Protein AF-A0A938MWV1-F1 (afdb_monomer_lite)

Radius of gyration: 40.92 Å; chains: 1; bounding box: 122×65×122 Å

Structure (mmCIF, N/CA/C/O backbone):
data_AF-A0A938MWV1-F1
#
_entry.id   AF-A0A938MWV1-F1
#
loop_
_atom_site.group_PDB
_atom_site.id
_atom_site.type_symbol
_atom_site.label_atom_id
_atom_site.label_alt_id
_atom_site.label_comp_id
_atom_site.label_asym_id
_atom_site.label_entity_id
_atom_site.label_seq_id
_atom_site.pdbx_PDB_ins_code
_atom_site.Cartn_x
_atom_site.Cartn_y
_atom_site.Cartn_z
_atom_site.occupancy
_atom_site.B_iso_or_equiv
_atom_site.auth_seq_id
_atom_site.auth_comp_id
_atom_site.auth_asym_id
_atom_site.auth_atom_id
_atom_site.pdbx_PDB_model_num
ATOM 1 N N . MET A 1 1 ? -72.549 -33.631 74.952 1.00 43.97 1 MET A N 1
ATOM 2 C CA . MET A 1 1 ? -71.251 -34.330 74.875 1.00 43.97 1 MET A CA 1
ATOM 3 C C . MET A 1 1 ? -70.153 -33.296 75.000 1.00 43.97 1 MET A C 1
ATOM 5 O O . MET A 1 1 ? -70.167 -32.293 74.304 1.00 43.97 1 MET A O 1
ATOM 9 N N . THR A 1 2 ? -69.331 -33.512 76.015 1.00 30.91 2 THR A N 1
ATOM 10 C CA . THR A 1 2 ? -68.197 -32.736 76.522 1.00 30.91 2 THR A CA 1
ATOM 11 C C . THR A 1 2 ? -67.044 -32.617 75.502 1.00 30.91 2 THR A C 1
ATOM 13 O O . THR A 1 2 ? -67.081 -33.281 74.471 1.00 30.91 2 THR A O 1
ATOM 16 N N . PRO A 1 3 ? -66.055 -31.737 75.759 1.00 58.66 3 PRO A N 1
ATOM 17 C CA . PRO A 1 3 ? -65.473 -30.798 74.799 1.00 58.66 3 PRO A CA 1
ATOM 18 C C . PRO A 1 3 ? -63.986 -31.122 74.536 1.00 58.66 3 PRO A C 1
ATOM 20 O O . PRO A 1 3 ? -63.576 -32.256 74.772 1.00 58.66 3 PRO A O 1
ATOM 23 N N . ARG A 1 4 ? -63.187 -30.091 74.189 1.00 41.88 4 ARG A N 1
ATOM 24 C CA . ARG A 1 4 ? -61.699 -29.975 74.181 1.00 41.88 4 ARG A CA 1
ATOM 25 C C . ARG A 1 4 ? -61.155 -29.828 72.755 1.00 41.88 4 ARG A C 1
ATOM 27 O O . ARG A 1 4 ? -61.700 -30.412 71.837 1.00 41.88 4 ARG A O 1
ATOM 34 N N . CYS A 1 5 ? -60.110 -29.059 72.471 1.00 36.78 5 CYS A N 1
ATOM 35 C CA . CYS A 1 5 ? -59.003 -28.522 73.272 1.00 36.78 5 CYS A CA 1
ATOM 36 C C . CYS A 1 5 ? -58.447 -27.317 72.460 1.00 36.78 5 CYS A C 1
ATOM 38 O O . CYS A 1 5 ? -58.374 -27.436 71.243 1.00 36.78 5 CYS A O 1
ATOM 40 N N . THR A 1 6 ? -58.231 -26.109 73.008 1.00 39.59 6 THR A N 1
ATOM 41 C CA . THR A 1 6 ? -56.920 -25.586 73.501 1.00 39.59 6 THR A CA 1
ATOM 42 C C . THR A 1 6 ? -55.760 -25.817 72.502 1.00 39.59 6 THR A C 1
ATOM 44 O O . THR A 1 6 ? -55.580 -26.938 72.057 1.00 39.59 6 THR A O 1
ATOM 47 N N . THR A 1 7 ? -54.899 -24.879 72.083 1.00 44.31 7 THR A N 1
ATOM 48 C CA . THR A 1 7 ? -54.352 -23.653 72.693 1.00 44.31 7 THR A CA 1
ATOM 49 C C . THR A 1 7 ? -53.585 -22.871 71.610 1.00 44.31 7 THR A C 1
ATOM 51 O O . THR A 1 7 ? -53.019 -23.464 70.695 1.00 44.31 7 THR A O 1
ATOM 54 N N . VAL A 1 8 ? -53.501 -21.550 71.760 1.00 44.88 8 VAL A N 1
ATOM 55 C CA . VAL A 1 8 ? -52.579 -20.645 71.050 1.00 44.88 8 VAL A CA 1
ATOM 56 C C . VAL A 1 8 ? -51.124 -20.934 71.439 1.00 44.88 8 VAL A C 1
ATOM 58 O O . VAL A 1 8 ? -50.830 -21.056 72.626 1.00 44.88 8 VAL A O 1
ATOM 61 N N . ARG A 1 9 ? -50.181 -20.921 70.489 1.00 45.00 9 ARG A N 1
ATOM 62 C CA . ARG A 1 9 ? -48.779 -20.584 70.791 1.00 45.00 9 ARG A CA 1
ATOM 63 C C . ARG A 1 9 ? -48.077 -19.964 69.585 1.00 45.00 9 ARG A C 1
ATOM 65 O O . ARG A 1 9 ? -47.909 -20.594 68.549 1.00 45.00 9 ARG A O 1
ATOM 72 N N . TRP A 1 10 ? -47.676 -18.712 69.773 1.00 39.94 10 TRP A N 1
ATOM 73 C CA . TRP A 1 10 ? -46.751 -17.972 68.931 1.00 39.94 10 TRP A CA 1
ATOM 74 C C . TRP A 1 10 ? -45.365 -18.618 68.997 1.00 39.94 10 TRP A C 1
ATOM 76 O O . TRP A 1 10 ? -44.846 -18.843 70.089 1.00 39.94 10 TRP A O 1
ATOM 86 N N . ALA A 1 11 ? -44.754 -18.864 67.843 1.00 45.00 11 ALA A N 1
ATOM 87 C CA . ALA A 1 11 ? -43.318 -19.068 67.732 1.00 45.00 11 ALA A CA 1
ATOM 88 C C . ALA A 1 11 ? -42.828 -18.309 66.498 1.00 45.00 11 ALA A C 1
ATOM 90 O O . ALA A 1 11 ? -42.915 -18.777 65.368 1.00 45.00 11 ALA A O 1
ATOM 91 N N . VAL A 1 12 ? -42.337 -17.098 66.752 1.00 48.72 12 VAL A N 1
ATOM 92 C CA . VAL A 1 12 ? -41.442 -16.376 65.853 1.00 48.72 12 VAL A CA 1
ATOM 93 C C . VAL A 1 12 ? -40.188 -17.235 65.708 1.00 48.72 12 VAL A C 1
ATOM 95 O O . VAL A 1 12 ? -39.485 -17.455 66.689 1.00 48.72 12 VAL A O 1
ATOM 98 N N . HIS A 1 13 ? -39.926 -17.749 64.511 1.00 45.75 13 HIS A N 1
ATOM 99 C CA . HIS A 1 13 ? -38.590 -18.171 64.102 1.00 45.75 13 HIS A CA 1
ATOM 100 C C . HIS A 1 13 ? -38.279 -17.464 62.791 1.00 45.75 13 HIS A C 1
ATOM 102 O O . HIS A 1 13 ? -38.736 -17.844 61.716 1.00 45.75 13 HIS A O 1
ATOM 108 N N . ALA A 1 14 ? -37.522 -16.382 62.928 1.00 48.41 14 ALA A N 1
ATOM 109 C CA . ALA A 1 14 ? -36.762 -15.806 61.844 1.00 48.41 14 ALA A CA 1
ATOM 110 C C . ALA A 1 14 ? -35.723 -16.835 61.388 1.00 48.41 14 ALA A C 1
ATOM 112 O O . ALA A 1 14 ? -34.928 -17.304 62.199 1.00 48.41 14 ALA A O 1
ATOM 113 N N . MET A 1 15 ? -35.694 -17.154 60.098 1.00 45.91 15 MET A N 1
ATOM 114 C CA . MET A 1 15 ? -34.478 -17.664 59.481 1.00 45.91 15 MET A CA 1
ATOM 115 C C . MET A 1 15 ? -34.434 -17.204 58.027 1.00 45.91 15 MET A C 1
ATOM 117 O O . MET A 1 15 ? -35.184 -17.668 57.175 1.00 45.91 15 MET A O 1
ATOM 121 N N . MET A 1 16 ? -33.584 -16.198 57.828 1.00 43.91 16 MET A N 1
ATOM 122 C CA . MET A 1 16 ? -33.092 -15.639 56.574 1.00 43.91 16 MET A CA 1
ATOM 123 C C . MET A 1 16 ? -33.010 -16.682 55.450 1.00 43.91 16 MET A C 1
ATOM 125 O O . MET A 1 16 ? -32.156 -17.567 55.493 1.00 43.91 16 MET A O 1
ATOM 129 N N . LEU A 1 17 ? -33.838 -16.537 54.414 1.00 44.59 17 LEU A N 1
ATOM 130 C CA . LEU A 1 17 ? -33.531 -17.114 53.109 1.00 44.59 17 LEU A CA 1
ATOM 131 C C . LEU A 1 17 ? -32.594 -16.121 52.414 1.00 44.59 17 LEU A C 1
ATOM 133 O O . LEU A 1 17 ? -33.024 -15.075 51.937 1.00 44.59 17 LEU A O 1
ATOM 137 N N . ALA A 1 18 ? -31.295 -16.407 52.449 1.00 49.34 18 ALA A N 1
ATOM 138 C CA . ALA A 1 18 ? -30.309 -15.647 51.701 1.00 49.34 18 ALA A CA 1
ATOM 139 C C . ALA A 1 18 ? -30.518 -15.906 50.202 1.00 49.34 18 ALA A C 1
ATOM 141 O O . ALA A 1 18 ? -30.232 -16.995 49.703 1.00 49.34 18 ALA A O 1
ATOM 142 N N . GLU A 1 19 ? -31.012 -14.898 49.488 1.00 50.28 19 GLU A N 1
ATOM 143 C CA . GLU A 1 19 ? -30.874 -14.807 48.040 1.00 50.28 19 GLU A CA 1
ATOM 144 C C . GLU A 1 19 ? -29.380 -14.681 47.723 1.00 50.28 19 GLU A C 1
ATOM 146 O O . GLU A 1 19 ? -28.775 -13.617 47.848 1.00 50.28 19 GLU A O 1
ATOM 151 N N . VAL A 1 20 ? -28.751 -15.792 47.337 1.00 50.31 20 VAL A N 1
ATOM 152 C CA . VAL A 1 20 ? -27.438 -15.756 46.691 1.00 50.31 20 VAL A CA 1
ATOM 153 C C . VAL A 1 20 ? -27.667 -15.247 45.271 1.00 50.31 20 VAL A C 1
ATOM 155 O O . VAL A 1 20 ? -27.811 -16.018 44.323 1.00 50.31 20 VAL A O 1
ATOM 158 N N . LEU A 1 21 ? -27.740 -13.923 45.132 1.00 52.66 21 LEU A N 1
ATOM 159 C CA . LEU A 1 21 ? -27.598 -13.252 43.850 1.00 52.66 21 LEU A CA 1
ATOM 160 C C . LEU A 1 21 ? -26.132 -13.420 43.437 1.00 52.66 21 LEU A C 1
ATOM 162 O O . LEU A 1 21 ? -25.254 -12.663 43.850 1.00 52.66 21 LEU A O 1
ATOM 166 N N . GLY A 1 22 ? -25.851 -14.493 42.699 1.00 45.66 22 GLY A N 1
ATOM 167 C CA . GLY A 1 22 ? -24.535 -14.746 42.135 1.00 45.66 22 GLY A CA 1
ATOM 168 C C . GLY A 1 22 ? -24.147 -13.590 41.221 1.00 45.66 22 GLY A C 1
ATOM 169 O O . GLY A 1 22 ? -24.619 -13.505 40.090 1.00 45.66 22 GLY A O 1
ATOM 170 N N . LEU A 1 23 ? -23.279 -12.701 41.710 1.00 49.97 23 LEU A N 1
ATOM 171 C CA . LEU A 1 23 ? -22.517 -11.799 40.861 1.00 49.97 23 LEU A CA 1
ATOM 172 C C . LEU A 1 23 ? -21.619 -12.683 39.990 1.00 49.97 23 LEU A C 1
ATOM 174 O O . LEU A 1 23 ? -20.539 -13.100 40.403 1.00 49.97 23 LEU A O 1
ATOM 178 N N . ILE A 1 24 ? -22.080 -12.994 38.779 1.00 46.81 24 ILE A N 1
ATOM 179 C CA . ILE A 1 24 ? -21.196 -13.440 37.709 1.00 46.81 24 ILE A CA 1
ATOM 180 C C . ILE A 1 24 ? -20.392 -12.198 37.327 1.00 46.81 24 ILE A C 1
ATOM 182 O O . ILE A 1 24 ? -20.770 -11.434 36.441 1.00 46.81 24 ILE A O 1
ATOM 186 N N . THR A 1 25 ? -19.296 -11.951 38.040 1.00 41.84 25 THR A N 1
ATOM 187 C CA . THR A 1 25 ? -18.242 -11.056 37.576 1.00 41.84 25 THR A CA 1
ATOM 188 C C . THR A 1 25 ? -17.567 -11.745 36.398 1.00 41.84 25 THR A C 1
ATOM 190 O O . THR A 1 25 ? -16.535 -12.399 36.525 1.00 41.84 25 THR A O 1
ATOM 193 N N . GLY A 1 26 ? -18.192 -11.644 35.223 1.00 41.44 26 GLY A N 1
ATOM 194 C CA . GLY A 1 26 ? -17.504 -11.922 33.976 1.00 41.44 26 GLY A CA 1
ATOM 195 C C . GLY A 1 26 ? -16.285 -11.014 33.937 1.00 41.44 26 GLY A C 1
ATOM 196 O O . GLY A 1 26 ? -16.430 -9.794 33.893 1.00 41.44 26 GLY A O 1
ATOM 197 N N . SER A 1 27 ? -15.089 -11.597 34.017 1.00 42.47 27 SER A N 1
ATOM 198 C CA . SER A 1 27 ? -13.865 -10.888 33.670 1.00 42.47 27 SER A CA 1
ATOM 199 C C . SER A 1 27 ? -14.028 -10.476 32.211 1.00 42.47 27 SER A C 1
ATOM 201 O O . SER A 1 27 ? -13.934 -11.309 31.310 1.00 42.47 27 SER A O 1
ATOM 203 N N . ALA A 1 28 ? -14.412 -9.220 31.987 1.00 52.25 28 ALA A N 1
ATOM 204 C CA . ALA A 1 28 ? -14.501 -8.661 30.656 1.00 52.25 28 ALA A CA 1
ATOM 205 C C . ALA A 1 28 ? -13.070 -8.605 30.131 1.00 52.25 28 ALA A C 1
ATOM 207 O O . ALA A 1 28 ? -12.280 -7.736 30.496 1.00 52.25 28 ALA A O 1
ATOM 208 N N . THR A 1 29 ? -12.700 -9.600 29.331 1.00 62.72 29 THR A N 1
ATOM 209 C CA . THR A 1 29 ? -11.458 -9.553 28.575 1.00 62.72 29 THR A CA 1
ATOM 210 C C . THR A 1 29 ? -11.486 -8.295 27.723 1.00 62.72 29 THR A C 1
ATOM 212 O O . THR A 1 29 ? -12.488 -8.026 27.047 1.00 62.72 29 THR A O 1
ATOM 215 N N . ALA A 1 30 ? -10.391 -7.537 27.785 1.00 68.12 30 ALA A N 1
ATOM 216 C CA . ALA A 1 30 ? -10.194 -6.326 27.005 1.00 68.12 30 ALA A CA 1
ATOM 217 C C . ALA A 1 30 ? -10.648 -6.552 25.548 1.00 68.12 30 ALA A C 1
ATOM 219 O O . ALA A 1 30 ? -10.303 -7.586 24.968 1.00 68.12 30 ALA A O 1
ATOM 220 N N . PRO A 1 31 ? -11.444 -5.643 24.957 1.00 78.44 31 PRO A N 1
ATOM 221 C CA . PRO A 1 31 ? -11.992 -5.835 23.621 1.00 78.44 31 PRO A CA 1
ATOM 222 C C . PRO A 1 31 ? -10.885 -6.077 22.587 1.00 78.44 31 PRO A C 1
ATOM 224 O O . PRO A 1 31 ? -9.998 -5.239 22.396 1.00 78.44 31 PRO A O 1
ATOM 227 N N . GLU A 1 32 ? -10.970 -7.223 21.909 1.00 93.75 32 GLU A N 1
ATOM 228 C CA . GLU A 1 32 ? -10.120 -7.576 20.774 1.00 93.75 32 GLU A CA 1
ATOM 229 C C . GLU A 1 32 ? -10.939 -7.498 19.479 1.00 93.75 32 GLU A C 1
ATOM 231 O O . GLU A 1 32 ? -11.956 -8.177 19.326 1.00 93.75 32 GLU A O 1
ATOM 236 N N . LEU A 1 33 ? -10.496 -6.637 18.567 1.00 98.12 33 LEU A N 1
ATOM 237 C CA . LEU A 1 33 ? -11.067 -6.423 17.245 1.00 98.12 33 LEU A CA 1
ATOM 238 C C . LEU A 1 33 ? -10.152 -7.051 16.197 1.00 98.12 33 LEU A C 1
ATOM 240 O O . LEU A 1 33 ? -8.931 -6.986 16.320 1.00 98.12 33 LEU A O 1
ATOM 244 N N . PHE A 1 34 ? -10.730 -7.619 15.147 1.00 98.38 34 PHE A N 1
ATOM 245 C CA . PHE A 1 34 ? -9.996 -8.283 14.079 1.00 98.38 34 PHE A CA 1
ATOM 246 C C . PHE A 1 34 ? -10.263 -7.622 12.732 1.00 98.38 34 PHE A C 1
ATOM 248 O O . PHE A 1 34 ? -11.398 -7.268 12.410 1.00 98.38 34 PHE A O 1
ATOM 255 N N . VAL A 1 35 ? -9.203 -7.500 11.940 1.00 98.62 35 VAL A N 1
ATOM 256 C CA . VAL A 1 35 ? -9.239 -7.061 10.540 1.00 98.62 35 VAL A CA 1
ATOM 257 C C . VAL A 1 35 ? -8.612 -8.165 9.707 1.00 98.62 35 VAL A C 1
ATOM 259 O O . VAL A 1 35 ? -7.588 -8.706 10.118 1.00 98.62 35 VAL A O 1
ATOM 262 N N . ALA A 1 36 ? -9.207 -8.536 8.578 1.00 98.12 36 ALA A N 1
ATOM 263 C CA . ALA A 1 36 ? -8.666 -9.583 7.717 1.00 98.12 36 ALA A CA 1
ATOM 264 C C . ALA A 1 36 ? -8.870 -9.262 6.233 1.00 98.12 36 ALA A C 1
ATOM 266 O O . ALA A 1 36 ? -9.891 -8.663 5.881 1.00 98.12 36 ALA A O 1
ATOM 267 N N . PRO A 1 37 ? -7.967 -9.706 5.337 1.00 95.88 37 PRO A N 1
ATOM 268 C CA . PRO A 1 37 ? -8.254 -9.677 3.909 1.00 95.88 37 PRO A CA 1
ATOM 269 C C . PRO A 1 37 ? -9.488 -10.544 3.629 1.00 95.88 37 PRO A C 1
ATOM 271 O O . PRO A 1 37 ? -9.573 -11.678 4.100 1.00 95.88 37 PRO A O 1
ATOM 274 N N . GLY A 1 38 ? -10.460 -10.006 2.892 1.00 93.94 38 GLY A N 1
ATOM 275 C CA . GLY A 1 38 ? -11.747 -10.677 2.664 1.00 93.94 38 GLY A CA 1
ATOM 276 C C . GLY A 1 38 ? -12.730 -10.606 3.841 1.00 93.94 38 GLY A C 1
ATOM 277 O O . GLY A 1 38 ? -13.758 -11.278 3.800 1.00 93.94 38 GLY A O 1
ATOM 278 N N . GLY A 1 39 ? -12.431 -9.812 4.877 1.00 97.00 39 GLY A N 1
ATOM 279 C CA . GLY A 1 39 ? -13.402 -9.429 5.903 1.00 97.00 39 GLY A CA 1
ATOM 280 C C . GLY A 1 39 ? -14.522 -8.540 5.351 1.00 97.00 39 GLY A C 1
ATOM 281 O O . GLY A 1 39 ? -14.607 -8.284 4.149 1.00 97.00 39 GLY A O 1
ATOM 282 N N . ASP A 1 40 ? -15.380 -8.049 6.243 1.00 97.81 40 ASP A N 1
ATOM 283 C CA . ASP A 1 40 ? -16.551 -7.244 5.879 1.00 97.81 40 ASP A CA 1
ATOM 284 C C . ASP A 1 40 ? -16.807 -6.158 6.938 1.00 97.81 40 ASP A C 1
ATOM 286 O O . ASP A 1 40 ? -16.970 -6.439 8.125 1.00 97.81 40 ASP A O 1
ATOM 290 N N . ASP A 1 41 ? -16.827 -4.892 6.515 1.00 98.00 41 ASP A N 1
ATOM 291 C CA . ASP A 1 41 ? -16.957 -3.735 7.412 1.00 98.00 41 ASP A CA 1
ATOM 292 C C . ASP A 1 41 ? -18.352 -3.586 8.042 1.00 98.00 41 ASP A C 1
ATOM 294 O O . ASP A 1 41 ? -18.514 -2.848 9.022 1.00 98.00 41 ASP A O 1
ATOM 298 N N . ALA A 1 42 ? -19.346 -4.325 7.535 1.00 97.69 42 ALA A N 1
ATOM 299 C CA . ALA A 1 42 ? -20.671 -4.441 8.140 1.00 97.69 42 ALA A CA 1
ATOM 300 C C . ALA A 1 42 ? -20.715 -5.435 9.317 1.00 97.69 42 ALA A C 1
ATOM 302 O O . ALA A 1 42 ? -21.725 -5.521 10.019 1.00 97.69 42 ALA A O 1
ATOM 303 N N . ARG A 1 43 ? -19.641 -6.202 9.545 1.00 95.25 43 ARG A N 1
ATOM 304 C CA . ARG A 1 43 ? -19.550 -7.194 10.623 1.00 95.25 43 ARG A CA 1
ATOM 305 C C . ARG A 1 43 ? -19.214 -6.563 11.969 1.00 95.25 43 ARG A C 1
ATOM 307 O O . ARG A 1 43 ? -19.090 -5.353 12.114 1.00 95.25 43 ARG A O 1
ATOM 314 N N . THR A 1 44 ? -19.100 -7.404 12.992 1.00 95.94 44 THR A N 1
ATOM 315 C CA . THR A 1 44 ? -18.838 -6.980 14.373 1.00 95.94 44 THR A CA 1
ATOM 316 C C . THR A 1 44 ? -17.353 -6.825 14.703 1.00 95.94 44 THR A C 1
ATOM 318 O O . THR A 1 44 ? -17.035 -6.339 15.785 1.00 95.94 44 THR A O 1
ATOM 321 N N . GLY A 1 45 ? -16.443 -7.252 13.822 1.00 96.44 45 GLY A N 1
ATOM 322 C CA . GLY A 1 45 ? -15.000 -7.190 14.060 1.00 96.44 45 GLY A CA 1
ATOM 323 C C . GLY A 1 45 ? -14.481 -8.250 15.027 1.00 96.44 45 GLY A C 1
ATOM 324 O O . GLY A 1 45 ? -13.449 -8.042 15.654 1.00 96.44 45 GLY A O 1
ATOM 325 N N . THR A 1 46 ? -15.188 -9.368 15.197 1.00 96.38 46 THR A N 1
ATOM 326 C CA . THR A 1 46 ? -14.708 -10.497 16.010 1.00 96.38 46 THR A CA 1
ATOM 327 C C . THR A 1 46 ? -13.767 -11.376 15.189 1.00 96.38 46 THR A C 1
ATOM 329 O O . THR A 1 46 ? -13.675 -11.228 13.974 1.00 96.38 46 THR A O 1
ATOM 332 N N . ARG A 1 47 ? -13.086 -12.335 15.828 1.00 94.94 47 ARG A N 1
ATOM 333 C CA . ARG A 1 47 ? -12.180 -13.262 15.128 1.00 94.94 47 ARG A CA 1
ATOM 334 C C . ARG A 1 47 ? -12.853 -13.992 13.959 1.00 94.94 47 ARG A C 1
ATOM 336 O O . ARG A 1 47 ? -12.235 -14.130 12.908 1.00 94.94 47 ARG A O 1
ATOM 343 N N . ASP A 1 48 ? -14.103 -14.414 14.144 1.00 96.06 48 ASP A N 1
ATOM 344 C CA . ASP A 1 48 ? -14.881 -15.145 13.133 1.00 96.06 48 ASP A CA 1
ATOM 345 C C . ASP A 1 48 ? -15.618 -14.218 12.156 1.00 96.06 48 ASP A C 1
ATOM 347 O O . ASP A 1 48 ? -16.073 -14.654 11.101 1.00 96.06 48 ASP A O 1
ATOM 351 N N . GLN A 1 49 ? -15.766 -12.937 12.507 1.00 96.94 49 GLN A N 1
ATOM 352 C CA . GLN A 1 49 ? -16.427 -11.928 11.681 1.00 96.94 49 GLN A CA 1
ATOM 353 C C . GLN A 1 49 ? -15.582 -10.643 11.637 1.00 96.94 49 GLN A C 1
ATOM 355 O O . GLN A 1 49 ? -16.000 -9.618 12.193 1.00 96.94 49 GLN A O 1
ATOM 360 N N . PRO A 1 50 ? -14.377 -10.702 11.036 1.00 98.19 50 PRO A N 1
ATOM 361 C CA . PRO A 1 50 ? -13.439 -9.588 11.031 1.00 98.19 50 PRO A CA 1
ATOM 362 C C . PRO A 1 50 ? -13.904 -8.468 10.097 1.00 98.19 50 PRO A C 1
ATOM 364 O O . PRO A 1 50 ? -14.597 -8.705 9.104 1.00 98.19 50 PRO A O 1
ATOM 367 N N . PHE A 1 51 ? -13.463 -7.248 10.390 1.00 98.69 51 PHE A N 1
ATOM 368 C CA . PHE A 1 51 ? -13.600 -6.120 9.474 1.00 98.69 51 PHE A CA 1
ATOM 369 C C . PHE A 1 51 ? -12.729 -6.315 8.227 1.00 98.69 51 PHE A C 1
ATOM 371 O O . PHE A 1 51 ? -11.711 -7.013 8.271 1.00 98.69 51 PHE A O 1
ATOM 378 N N . ALA A 1 52 ? -13.107 -5.666 7.128 1.00 98.00 52 ALA A N 1
ATOM 379 C CA . ALA A 1 52 ? -12.303 -5.619 5.912 1.00 98.00 52 ALA A CA 1
ATOM 380 C C . ALA A 1 52 ? -11.187 -4.569 6.025 1.00 98.00 52 ALA A C 1
ATOM 382 O O . ALA A 1 52 ? -10.074 -4.785 5.543 1.00 98.00 52 ALA A O 1
ATOM 383 N N . THR A 1 53 ? -11.476 -3.429 6.661 1.00 97.94 53 THR A N 1
ATOM 384 C CA . THR A 1 53 ? -10.594 -2.259 6.671 1.00 97.94 53 THR A CA 1
ATOM 385 C C . THR A 1 53 ? -10.106 -1.878 8.066 1.00 97.94 53 THR A C 1
ATOM 387 O O . THR A 1 53 ? -10.793 -2.015 9.084 1.00 97.94 53 THR A O 1
ATOM 390 N N . ILE A 1 54 ? -8.890 -1.327 8.115 1.00 97.94 54 ILE A N 1
ATOM 391 C CA . ILE A 1 54 ? -8.325 -0.759 9.345 1.00 97.94 54 ILE A CA 1
ATOM 392 C C . ILE A 1 54 ? -9.075 0.506 9.791 1.00 97.94 54 ILE A C 1
ATOM 394 O O . ILE A 1 54 ? -9.182 0.756 10.990 1.00 97.94 54 ILE A O 1
ATOM 398 N N . HIS A 1 55 ? -9.641 1.284 8.860 1.00 98.06 55 HIS A N 1
ATOM 399 C CA . HIS A 1 55 ? -10.445 2.465 9.190 1.00 98.06 55 HIS A CA 1
ATOM 400 C C . HIS A 1 55 ? -11.706 2.086 9.963 1.00 98.06 55 HIS A C 1
ATOM 402 O O . HIS A 1 55 ? -11.995 2.700 10.991 1.00 98.06 55 HIS A O 1
ATOM 408 N N . ARG A 1 56 ? -12.412 1.029 9.542 1.00 98.19 56 ARG A N 1
ATOM 409 C CA . ARG A 1 56 ? -13.576 0.528 10.279 1.00 98.19 56 ARG A CA 1
ATOM 410 C C . ARG A 1 56 ? -13.196 0.043 11.677 1.00 98.19 56 ARG A C 1
ATOM 412 O O . ARG A 1 56 ? -13.887 0.347 12.650 1.00 98.19 56 ARG A O 1
ATOM 419 N N . ALA A 1 57 ? -12.066 -0.650 11.798 1.00 97.94 57 ALA A N 1
ATOM 420 C CA . ALA A 1 57 ? -11.545 -1.068 13.095 1.00 97.94 57 ALA A CA 1
ATOM 421 C C . ALA A 1 57 ? -11.177 0.119 14.000 1.00 97.94 57 ALA A C 1
ATOM 423 O O . ALA A 1 57 ? -11.407 0.050 15.205 1.00 97.94 57 ALA A O 1
ATOM 424 N N . GLN A 1 58 ? -10.669 1.221 13.437 1.00 98.25 58 GLN A N 1
ATOM 425 C CA . GLN A 1 58 ? -10.391 2.450 14.182 1.00 98.25 58 GLN A CA 1
ATOM 426 C C . GLN A 1 58 ? -11.671 3.067 14.757 1.00 98.25 58 GLN A C 1
ATOM 428 O O . GLN A 1 58 ? -11.718 3.419 15.936 1.00 98.25 58 GLN A O 1
ATOM 433 N N . GLU A 1 59 ? -12.738 3.153 13.964 1.00 98.00 59 GLU A N 1
ATOM 434 C CA . GLU A 1 59 ? -14.046 3.615 14.441 1.00 98.00 59 GLU A CA 1
ATOM 435 C C . GLU A 1 59 ? -14.602 2.713 15.549 1.00 98.00 59 GLU A C 1
ATOM 437 O O . GLU A 1 59 ? -15.076 3.201 16.577 1.00 98.00 59 GLU A O 1
ATOM 442 N N . ALA A 1 60 ? -14.505 1.395 15.369 1.00 97.56 60 ALA A N 1
ATOM 443 C CA . ALA A 1 60 ? -14.933 0.425 16.369 1.00 97.56 60 ALA A CA 1
ATOM 444 C C . ALA A 1 60 ? -14.102 0.526 17.659 1.00 97.56 60 ALA A C 1
ATOM 446 O O . ALA A 1 60 ? -14.662 0.451 18.752 1.00 97.56 60 ALA A O 1
ATOM 447 N N . ALA A 1 61 ? -12.793 0.771 17.558 1.00 96.94 61 ALA A N 1
ATOM 448 C CA . ALA A 1 61 ? -11.929 0.994 18.712 1.00 96.94 61 ALA A CA 1
ATOM 449 C C . ALA A 1 61 ? -12.322 2.269 19.475 1.00 96.94 61 ALA A C 1
ATOM 451 O O . ALA A 1 61 ? -12.407 2.247 20.705 1.00 96.94 61 ALA A O 1
ATOM 452 N N . ARG A 1 62 ? -12.639 3.361 18.765 1.00 96.81 62 ARG A N 1
ATOM 453 C CA . ARG A 1 62 ? -13.168 4.598 19.370 1.00 96.81 62 ARG A CA 1
ATOM 454 C C . ARG A 1 62 ? -14.481 4.342 20.110 1.00 96.81 62 ARG A C 1
ATOM 456 O O . ARG A 1 62 ? -14.619 4.757 21.259 1.00 96.81 62 ARG A O 1
ATOM 463 N N . ALA A 1 63 ? -15.418 3.626 19.489 1.00 95.81 63 ALA A N 1
ATOM 464 C CA . ALA A 1 63 ? -16.697 3.281 20.109 1.00 95.81 63 ALA A CA 1
ATOM 465 C C . ALA A 1 63 ? -16.517 2.376 21.342 1.00 95.81 63 ALA A C 1
ATOM 467 O O . ALA A 1 63 ? -17.125 2.619 22.385 1.00 95.81 63 ALA A O 1
ATOM 468 N N . ALA A 1 64 ? -15.632 1.377 21.264 1.00 94.31 64 ALA A N 1
ATOM 469 C CA . ALA A 1 64 ? -15.319 0.491 22.382 1.00 94.31 64 ALA A CA 1
ATOM 470 C C . ALA A 1 64 ? -14.768 1.268 23.586 1.00 94.31 64 ALA A C 1
ATOM 472 O O . ALA A 1 64 ? -15.185 1.020 24.716 1.00 94.31 64 ALA A O 1
ATOM 473 N N . ARG A 1 65 ? -13.898 2.256 23.344 1.00 93.06 65 ARG A N 1
ATOM 474 C CA . ARG A 1 65 ? -13.370 3.138 24.392 1.00 93.06 65 ARG A CA 1
ATOM 475 C C . ARG A 1 65 ? -14.422 4.024 25.044 1.00 93.06 65 ARG A C 1
ATOM 477 O O . ARG A 1 65 ? -14.335 4.271 26.242 1.00 93.06 65 ARG A O 1
ATOM 484 N N . GLN A 1 66 ? -15.385 4.521 24.273 1.00 92.31 66 GLN A N 1
ATOM 485 C CA . GLN A 1 66 ? -16.492 5.307 24.822 1.00 92.31 66 GLN A CA 1
ATOM 486 C C . GLN A 1 66 ? -17.406 4.441 25.693 1.00 92.31 66 GLN A C 1
ATOM 488 O O . GLN A 1 66 ? -17.830 4.879 26.757 1.00 92.31 66 GLN A O 1
ATOM 493 N N . ALA A 1 67 ? -17.673 3.206 25.263 1.00 92.69 67 ALA A N 1
ATOM 494 C CA . ALA A 1 67 ? -18.495 2.262 26.013 1.00 92.69 67 ALA A CA 1
ATOM 495 C C . ALA A 1 67 ? -17.800 1.749 27.285 1.00 92.69 67 ALA A C 1
ATOM 497 O O . ALA A 1 67 ? -18.471 1.477 28.278 1.00 92.69 67 ALA A O 1
ATOM 498 N N . ARG A 1 68 ? -16.468 1.602 27.257 1.00 90.50 68 ARG A N 1
ATOM 499 C CA . ARG A 1 68 ? -15.657 1.083 28.370 1.00 90.50 68 ARG A CA 1
ATOM 500 C C . ARG A 1 68 ? -14.434 1.973 28.635 1.00 90.50 68 ARG A C 1
ATOM 502 O O . ARG A 1 68 ? -13.308 1.612 28.277 1.00 90.50 68 ARG A O 1
ATOM 509 N N . PRO A 1 69 ? -14.635 3.153 29.255 1.00 86.00 69 PRO A N 1
ATOM 510 C CA . PRO A 1 69 ? -13.553 4.084 29.549 1.00 86.00 69 PRO A CA 1
ATOM 511 C C . PRO A 1 69 ? -12.615 3.483 30.603 1.00 86.00 69 PRO A C 1
ATOM 513 O O . PRO A 1 69 ? -12.996 3.325 31.758 1.00 86.00 69 PRO A O 1
ATOM 516 N N . GLY A 1 70 ? -11.391 3.133 30.207 1.00 88.62 70 GLY A N 1
ATOM 517 C CA . GLY A 1 70 ? -10.385 2.547 31.104 1.00 88.62 70 GLY A CA 1
ATOM 518 C C . GLY A 1 70 ? -9.972 1.119 30.755 1.00 88.62 70 GLY A C 1
ATOM 519 O O . GLY A 1 70 ? -9.020 0.616 31.343 1.00 88.62 70 GLY A O 1
ATOM 520 N N . GLU A 1 71 ? -10.616 0.482 29.776 1.00 92.31 71 GLU A N 1
ATOM 521 C CA . GLU A 1 71 ? -10.140 -0.789 29.225 1.00 92.31 71 GLU A CA 1
ATOM 522 C C . GLU A 1 71 ? -9.183 -0.563 28.048 1.00 92.31 71 GLU A C 1
ATOM 524 O O . GLU A 1 71 ? -9.345 0.360 27.244 1.00 92.31 71 GLU A O 1
ATOM 529 N N . ALA A 1 72 ? -8.177 -1.432 27.935 1.00 94.50 72 ALA A N 1
ATOM 530 C CA . ALA A 1 72 ? -7.335 -1.498 26.747 1.00 94.50 72 ALA A CA 1
ATOM 531 C C . ALA A 1 72 ? -8.151 -1.987 25.53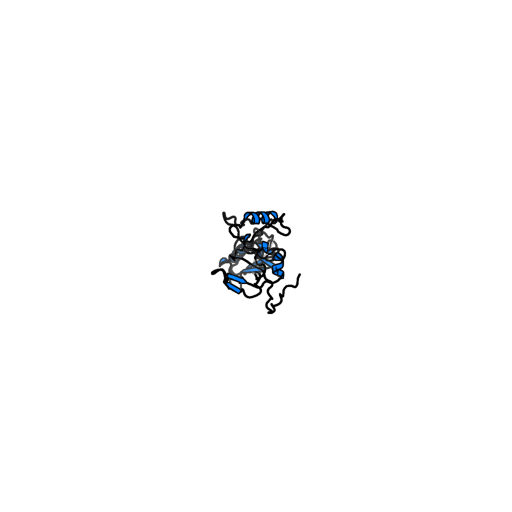9 1.00 94.50 72 ALA A C 1
ATOM 533 O O . ALA A 1 72 ? -9.051 -2.808 25.687 1.00 94.50 72 ALA A O 1
ATOM 534 N N . VAL A 1 73 ? -7.791 -1.558 24.332 1.00 96.50 73 VAL A N 1
ATOM 535 C CA . VAL A 1 73 ? -8.373 -2.077 23.084 1.00 96.50 73 VAL A CA 1
ATOM 536 C C . VAL A 1 73 ? -7.249 -2.638 22.229 1.00 96.50 73 VAL A C 1
ATOM 538 O O . VAL A 1 73 ? -6.222 -1.984 22.055 1.00 96.50 73 VAL A O 1
ATOM 541 N N . THR A 1 74 ? -7.422 -3.838 21.682 1.00 96.94 74 THR A N 1
ATOM 542 C CA . THR A 1 74 ? -6.454 -4.413 20.738 1.00 96.94 74 THR A CA 1
ATOM 543 C C . THR A 1 74 ? -7.122 -4.645 19.393 1.00 96.94 74 THR A C 1
ATOM 545 O O . THR A 1 74 ? -8.151 -5.301 19.318 1.00 96.94 74 THR A O 1
ATOM 548 N N . VAL A 1 75 ? -6.533 -4.109 18.331 1.00 98.19 75 VAL A N 1
ATOM 549 C CA . VAL A 1 75 ? -6.886 -4.366 16.937 1.00 98.19 75 VAL A CA 1
ATOM 550 C C . VAL A 1 75 ? -5.817 -5.289 16.357 1.00 98.19 75 VAL A C 1
ATOM 552 O O . VAL A 1 75 ? -4.659 -4.897 16.205 1.00 98.19 75 VAL A O 1
ATOM 555 N N . THR A 1 76 ? -6.203 -6.521 16.052 1.00 98.19 76 THR A N 1
ATOM 556 C CA . THR A 1 76 ? -5.341 -7.549 15.469 1.00 98.19 76 THR A CA 1
ATOM 557 C C . THR A 1 76 ? -5.618 -7.648 13.966 1.00 98.19 76 THR A C 1
ATOM 559 O O . THR A 1 76 ? -6.709 -8.027 13.540 1.00 98.19 76 THR A O 1
ATOM 562 N N . LEU A 1 77 ? -4.626 -7.301 13.151 1.00 98.44 77 LEU A N 1
ATOM 563 C CA . LEU A 1 77 ? -4.659 -7.431 11.699 1.00 98.44 77 LEU A CA 1
ATOM 564 C C . LEU A 1 77 ? -4.175 -8.818 11.296 1.00 98.44 77 LEU A C 1
ATOM 566 O O . LEU A 1 77 ? -3.074 -9.221 11.670 1.00 98.44 77 LEU A O 1
ATOM 570 N N . ARG A 1 78 ? -4.977 -9.530 10.509 1.00 98.25 78 ARG A N 1
ATOM 571 C CA . ARG A 1 78 ? -4.589 -10.818 9.947 1.00 98.25 78 ARG A CA 1
ATOM 572 C C . ARG A 1 78 ? -3.614 -10.643 8.789 1.00 98.25 78 ARG A C 1
ATOM 574 O O . ARG A 1 78 ? -3.642 -9.612 8.115 1.00 98.25 78 ARG A O 1
ATOM 581 N N . GLY A 1 79 ? -2.781 -11.648 8.555 1.00 97.31 79 GLY A N 1
ATOM 582 C CA . GLY A 1 79 ? -1.766 -11.631 7.505 1.00 97.31 79 GLY A CA 1
ATOM 583 C C . GLY A 1 79 ? -2.335 -11.274 6.131 1.00 97.31 79 GLY A C 1
ATOM 584 O O . GLY A 1 79 ? -3.365 -11.808 5.720 1.00 97.31 79 GLY A O 1
ATOM 585 N N . GLY A 1 80 ? -1.662 -10.365 5.427 1.00 94.56 80 GLY A N 1
ATOM 586 C CA . GLY A 1 80 ? -2.051 -9.905 4.098 1.00 94.56 80 GLY A CA 1
ATOM 587 C C . GLY A 1 80 ? -1.768 -8.428 3.834 1.00 94.56 80 GLY A C 1
ATOM 588 O O . GLY A 1 80 ? -1.206 -7.704 4.659 1.00 94.56 80 GLY A O 1
ATOM 589 N N . GLN A 1 81 ? -2.168 -7.984 2.643 1.00 92.19 81 GLN A N 1
ATOM 590 C CA . GLN A 1 81 ? -2.013 -6.605 2.193 1.00 92.19 81 GLN A CA 1
ATOM 591 C C . GLN A 1 81 ? -3.348 -5.860 2.276 1.00 92.19 81 GLN A C 1
ATOM 593 O O . GLN A 1 81 ? -4.354 -6.307 1.731 1.00 92.19 81 GLN A O 1
ATOM 598 N N . TYR A 1 82 ? -3.327 -4.691 2.908 1.00 94.44 82 TYR A N 1
ATOM 599 C CA . TYR A 1 82 ? -4.469 -3.796 3.052 1.00 94.44 82 TYR A CA 1
ATOM 600 C C . TYR A 1 82 ? -4.195 -2.521 2.267 1.00 94.44 82 TYR A C 1
ATOM 602 O O . TYR A 1 82 ? -3.317 -1.730 2.624 1.00 94.44 82 TYR A O 1
ATOM 610 N N . GLN A 1 83 ? -4.933 -2.331 1.177 1.00 91.94 83 GLN A N 1
ATOM 611 C CA . GLN A 1 83 ? -4.853 -1.109 0.391 1.00 91.94 83 GLN A CA 1
ATOM 612 C C . GLN A 1 83 ? -5.619 0.007 1.111 1.00 91.94 83 GLN A C 1
ATOM 614 O O . GLN A 1 83 ? -6.801 -0.139 1.408 1.00 91.94 83 GLN A O 1
ATOM 619 N N . LEU A 1 84 ? -4.942 1.116 1.396 1.00 93.25 84 LEU A N 1
ATOM 620 C CA . LEU A 1 84 ? -5.538 2.303 1.994 1.00 93.25 84 LEU A CA 1
ATOM 621 C C . LEU A 1 84 ? -6.050 3.205 0.873 1.00 93.25 84 LEU A C 1
ATOM 623 O O . LEU A 1 84 ? -5.270 3.699 0.060 1.00 93.25 84 LEU A O 1
ATOM 627 N N . ASP A 1 85 ? -7.357 3.423 0.814 1.00 89.00 85 ASP A N 1
ATOM 628 C CA . ASP A 1 85 ? -7.980 4.386 -0.096 1.00 89.00 85 ASP A CA 1
ATOM 629 C C . ASP A 1 85 ? -7.666 5.834 0.308 1.00 89.00 85 ASP A C 1
ATOM 631 O O . ASP A 1 85 ? -7.438 6.673 -0.559 1.00 89.00 85 ASP A O 1
ATOM 635 N N . ARG A 1 86 ? -7.541 6.090 1.613 1.00 91.12 86 ARG A N 1
ATOM 636 C CA . ARG A 1 86 ? -7.202 7.380 2.222 1.00 91.12 86 ARG A CA 1
ATOM 637 C C . ARG A 1 86 ? -6.190 7.227 3.365 1.00 91.12 86 ARG A C 1
ATOM 639 O O . ARG A 1 86 ? -6.058 6.133 3.925 1.00 91.12 86 ARG A O 1
ATOM 646 N N . PRO A 1 87 ? -5.515 8.314 3.785 1.00 93.94 87 PRO A N 1
ATOM 647 C CA . PRO A 1 87 ? -4.624 8.279 4.941 1.00 93.94 87 PRO A CA 1
ATOM 648 C C . PRO A 1 87 ? -5.311 7.717 6.193 1.00 93.94 87 PRO A C 1
ATOM 650 O O . PRO A 1 87 ? -6.466 8.034 6.486 1.00 93.94 87 PRO A O 1
ATOM 653 N N . LEU A 1 88 ? -4.592 6.892 6.953 1.00 94.94 88 LEU A N 1
ATOM 654 C CA . LEU A 1 88 ? -5.017 6.467 8.284 1.00 94.94 88 LEU A CA 1
ATOM 655 C C . LEU A 1 88 ? -4.554 7.516 9.302 1.00 94.94 88 LEU A C 1
ATOM 657 O O . LEU A 1 88 ? -3.365 7.619 9.595 1.00 94.94 88 LEU A O 1
ATOM 661 N N . VAL A 1 89 ? -5.489 8.318 9.812 1.00 96.19 89 VAL A N 1
ATOM 662 C CA . VAL A 1 89 ? -5.186 9.443 10.708 1.00 96.19 89 VAL A CA 1
ATOM 663 C C . VAL A 1 89 ? -5.506 9.067 12.148 1.00 96.19 89 VAL A C 1
ATOM 665 O O . VAL A 1 89 ? -6.652 8.753 12.470 1.00 96.19 89 VAL A O 1
ATOM 668 N N . PHE A 1 90 ? -4.503 9.137 13.020 1.00 95.44 90 PHE A N 1
ATOM 669 C CA . PHE A 1 90 ? -4.671 8.993 14.464 1.00 95.44 90 PHE A CA 1
ATOM 670 C C . PHE A 1 90 ? -4.757 10.369 15.127 1.00 95.44 90 PHE A C 1
ATOM 672 O O . PHE A 1 90 ? -3.947 11.255 14.863 1.00 95.44 90 PHE A O 1
ATOM 679 N N . SER A 1 91 ? -5.748 10.539 15.993 1.00 94.00 91 SER A N 1
ATOM 680 C CA . SER A 1 91 ? -6.020 11.761 16.748 1.00 94.00 91 SER A CA 1
ATOM 681 C C . SER A 1 91 ? -6.125 11.454 18.245 1.00 94.00 91 SER A C 1
ATOM 683 O O . SER A 1 91 ? -6.028 10.300 18.660 1.00 94.00 91 SER A O 1
ATOM 685 N N . ALA A 1 92 ? -6.404 12.465 19.072 1.00 93.94 92 ALA A N 1
ATOM 686 C CA . ALA A 1 92 ? -6.661 12.262 20.501 1.00 93.94 92 ALA A CA 1
ATOM 687 C C . ALA A 1 92 ? -7.821 11.281 20.789 1.00 93.94 92 ALA A C 1
ATOM 689 O O . ALA A 1 92 ? -7.848 10.655 21.848 1.00 93.94 92 ALA A O 1
ATOM 690 N N . ALA A 1 93 ? -8.757 11.102 19.847 1.00 92.19 93 ALA A N 1
ATOM 691 C CA . ALA A 1 93 ? -9.834 10.118 19.971 1.00 92.19 93 ALA A CA 1
ATOM 692 C C . ALA A 1 93 ? -9.321 8.662 19.990 1.00 92.19 93 ALA A C 1
ATOM 694 O O . ALA A 1 93 ? -10.012 7.772 20.488 1.00 92.19 93 ALA A O 1
ATOM 695 N N . ASP A 1 94 ? -8.111 8.424 19.483 1.00 94.62 94 ASP A N 1
ATOM 696 C CA . ASP A 1 94 ? -7.510 7.097 19.320 1.00 94.62 94 ASP A CA 1
ATOM 697 C C . ASP A 1 94 ? -6.527 6.726 20.439 1.00 94.62 94 ASP A C 1
ATOM 699 O O . ASP A 1 94 ? -6.055 5.592 20.497 1.00 94.62 94 ASP A O 1
ATOM 703 N N . SER A 1 95 ? -6.219 7.665 21.335 1.00 93.00 95 SER A N 1
ATOM 704 C CA . SER A 1 95 ? -5.322 7.433 22.467 1.00 93.00 95 SER A CA 1
ATOM 705 C C . SER A 1 95 ? -5.905 6.425 23.455 1.00 93.00 95 SER A C 1
ATOM 707 O O . SER A 1 95 ? -7.110 6.388 23.669 1.00 93.00 95 SER A O 1
ATOM 709 N N . GLY A 1 96 ? -5.055 5.649 24.127 1.00 92.69 96 GLY A N 1
ATOM 710 C CA . GLY A 1 96 ? -5.458 4.890 25.317 1.00 92.69 96 GLY A CA 1
ATOM 711 C C . GLY A 1 96 ? -5.937 5.791 26.460 1.00 92.69 96 GLY A C 1
ATOM 712 O O . GLY A 1 96 ? -5.709 7.000 26.447 1.00 92.69 96 GLY A O 1
ATOM 713 N N . ALA A 1 97 ? -6.592 5.209 27.466 1.00 90.50 97 ALA A N 1
ATOM 714 C CA . ALA A 1 97 ? -6.935 5.945 28.689 1.00 90.50 97 ALA A CA 1
ATOM 715 C C . ALA A 1 97 ? -5.700 6.192 29.580 1.00 90.50 97 ALA A C 1
ATOM 717 O O . ALA A 1 97 ? -5.615 7.214 30.255 1.00 90.50 97 ALA A O 1
ATOM 718 N N . SER A 1 98 ? -4.737 5.269 29.555 1.00 91.88 98 SER A N 1
ATOM 719 C CA . SER A 1 98 ? -3.449 5.347 30.251 1.00 91.88 98 SER A CA 1
ATOM 720 C C . SER A 1 98 ? -2.450 4.377 29.601 1.00 91.88 98 SER A C 1
ATOM 722 O O . SER A 1 98 ? -2.791 3.685 28.637 1.00 91.88 98 SER A O 1
ATOM 724 N N . LEU A 1 99 ? -1.226 4.293 30.133 1.00 90.12 99 LEU A N 1
ATOM 725 C CA . LEU A 1 99 ? -0.251 3.270 29.727 1.00 90.12 99 LEU A CA 1
ATOM 726 C C . LEU A 1 99 ? -0.735 1.840 30.025 1.00 90.12 99 LEU A C 1
ATOM 728 O O . LEU A 1 99 ? -0.432 0.928 29.256 1.00 90.12 99 LEU A O 1
ATOM 732 N N . ASP A 1 100 ? -1.523 1.660 31.088 1.00 91.69 100 ASP A N 1
ATOM 733 C CA . ASP A 1 100 ? -2.095 0.366 31.486 1.00 91.69 100 ASP A CA 1
ATOM 734 C C . ASP A 1 100 ? -3.360 0.007 30.686 1.00 91.69 100 ASP A C 1
ATOM 736 O O . ASP A 1 100 ? -3.739 -1.161 30.593 1.00 91.69 100 ASP A O 1
ATOM 740 N N . ALA A 1 101 ? -3.980 0.999 30.038 1.00 93.25 101 ALA A N 1
ATOM 741 C CA . ALA A 1 101 ? -5.155 0.846 29.182 1.00 93.25 101 ALA A CA 1
ATOM 742 C C . ALA A 1 101 ? -4.942 1.447 27.773 1.00 93.25 101 ALA A C 1
ATOM 744 O O . ALA A 1 101 ? -5.622 2.414 27.396 1.00 93.25 101 ALA A O 1
ATOM 745 N N . PRO A 1 102 ? -3.988 0.919 26.978 1.00 94.69 102 PRO A N 1
ATOM 746 C CA . PRO A 1 102 ? -3.662 1.463 25.666 1.00 94.69 102 PRO A CA 1
ATOM 747 C C . PRO A 1 102 ? -4.605 0.960 24.566 1.00 94.69 102 PRO A C 1
ATOM 749 O O . PRO A 1 102 ? -5.250 -0.081 24.697 1.00 94.69 102 PRO A O 1
ATOM 752 N N . VAL A 1 103 ? -4.604 1.661 23.431 1.00 95.75 103 VAL A N 1
ATOM 753 C CA . VAL A 1 103 ? -5.101 1.129 22.154 1.00 95.75 103 VAL A CA 1
ATOM 754 C C . VAL A 1 103 ? -3.909 0.595 21.368 1.00 95.75 103 VAL A C 1
ATOM 756 O O . VAL A 1 103 ? -2.955 1.329 21.118 1.00 95.75 103 VAL A O 1
ATOM 759 N N . ARG A 1 104 ? -3.941 -0.683 20.990 1.00 95.88 104 ARG A N 1
ATOM 760 C CA . ARG A 1 104 ? -2.870 -1.351 20.241 1.00 95.88 104 ARG A CA 1
ATOM 761 C C . ARG A 1 104 ? -3.368 -1.797 18.879 1.00 95.88 104 ARG A C 1
ATOM 763 O O . ARG A 1 104 ? -4.398 -2.449 18.802 1.00 95.88 104 ARG A O 1
ATOM 770 N N . TYR A 1 105 ? -2.594 -1.515 17.840 1.00 96.88 105 TYR A N 1
ATOM 771 C CA . TYR A 1 105 ? -2.750 -2.113 16.515 1.00 96.88 105 TYR A CA 1
ATOM 772 C C . TYR A 1 105 ? -1.560 -3.038 16.300 1.00 96.88 105 TYR A C 1
ATOM 774 O O . TYR A 1 105 ? -0.416 -2.607 16.453 1.00 96.88 105 TYR A O 1
ATOM 782 N N . ARG A 1 106 ? -1.815 -4.309 16.000 1.00 96.12 106 ARG A N 1
ATOM 783 C CA . ARG A 1 106 ? -0.766 -5.317 15.819 1.00 96.12 106 ARG A CA 1
ATOM 784 C C . ARG A 1 106 ? -1.092 -6.250 14.668 1.00 96.12 106 ARG A C 1
ATOM 786 O O . ARG A 1 106 ? -2.262 -6.484 14.384 1.00 96.12 106 ARG A O 1
ATOM 793 N N . ALA A 1 107 ? -0.063 -6.821 14.058 1.00 97.06 107 ALA A N 1
ATOM 794 C CA . ALA A 1 107 ? -0.241 -8.030 13.267 1.00 97.06 107 ALA A CA 1
ATOM 795 C C . ALA A 1 107 ? -0.620 -9.208 14.184 1.00 97.06 107 ALA A C 1
ATOM 797 O O . ALA A 1 107 ? -0.280 -9.209 15.372 1.00 97.06 107 ALA A O 1
ATOM 798 N N . GLY A 1 108 ? -1.329 -10.193 13.636 1.00 94.25 108 GLY A N 1
ATOM 799 C CA . GLY A 1 108 ? -1.494 -11.501 14.259 1.00 94.25 108 GLY A CA 1
ATOM 800 C C . GLY A 1 108 ? -0.144 -12.183 14.491 1.00 94.25 108 GLY A C 1
ATOM 801 O O . GLY A 1 108 ? 0.847 -11.880 13.824 1.00 94.25 108 GLY A O 1
ATOM 802 N N . ASP A 1 109 ? -0.095 -13.097 15.457 1.00 93.50 109 ASP A N 1
ATOM 803 C CA . ASP A 1 109 ? 1.156 -13.747 15.849 1.00 93.50 109 ASP A CA 1
ATOM 804 C C . ASP A 1 109 ? 1.766 -14.529 14.673 1.00 93.50 109 ASP A C 1
ATOM 806 O O . ASP A 1 109 ? 1.156 -15.451 14.135 1.00 93.50 109 ASP A O 1
ATOM 810 N N . GLY A 1 110 ? 2.986 -14.151 14.276 1.00 95.50 110 GLY A N 1
ATOM 811 C CA . GLY A 1 110 ? 3.704 -14.762 13.151 1.00 95.50 110 GLY A CA 1
ATOM 812 C C . GLY A 1 110 ? 3.179 -14.381 11.762 1.00 95.50 110 GLY A C 1
ATOM 813 O O . GLY A 1 110 ? 3.646 -14.941 10.773 1.00 95.50 110 GLY A O 1
ATOM 814 N N . GLU A 1 111 ? 2.232 -13.447 11.667 1.00 96.50 111 GLU A N 1
ATOM 815 C CA . GLU A 1 111 ? 1.634 -13.032 10.400 1.00 96.50 111 GLU A CA 1
ATOM 816 C C . GLU A 1 111 ? 2.281 -11.752 9.854 1.00 96.50 111 GLU A C 1
ATOM 818 O O . GLU A 1 111 ? 2.601 -10.822 10.594 1.00 96.50 111 GLU A O 1
ATOM 823 N N . GLU A 1 112 ? 2.449 -11.688 8.532 1.00 95.44 112 GLU A N 1
ATOM 824 C CA . GLU A 1 112 ? 2.966 -10.502 7.848 1.00 95.44 112 GLU A CA 1
ATOM 825 C C . GLU A 1 112 ? 1.816 -9.609 7.373 1.00 95.44 112 GLU A C 1
ATOM 827 O O . GLU A 1 112 ? 0.916 -10.054 6.658 1.00 95.44 112 GLU A O 1
ATOM 832 N N . VAL A 1 113 ? 1.848 -8.335 7.767 1.00 96.12 113 VAL A N 1
ATOM 833 C CA . VAL A 1 113 ? 0.813 -7.346 7.449 1.00 96.12 113 VAL A CA 1
ATOM 834 C C . VAL A 1 113 ? 1.434 -6.160 6.729 1.00 96.12 113 VAL A C 1
ATOM 836 O O . VAL A 1 113 ? 2.338 -5.511 7.252 1.00 96.12 113 VAL A O 1
ATOM 839 N N . VAL A 1 114 ? 0.894 -5.830 5.555 1.00 93.81 114 VAL A N 1
ATOM 840 C CA . VAL A 1 114 ? 1.327 -4.680 4.754 1.00 93.81 114 VAL A CA 1
ATOM 841 C C . VAL A 1 114 ? 0.177 -3.692 4.617 1.00 93.81 114 VAL A C 1
ATOM 843 O O . VAL A 1 114 ? -0.826 -3.981 3.970 1.00 93.81 114 VAL A O 1
ATOM 846 N N . LEU A 1 115 ? 0.336 -2.492 5.175 1.00 94.75 115 LEU A N 1
ATOM 847 C CA . LEU A 1 115 ? -0.536 -1.357 4.868 1.00 94.75 115 LEU A CA 1
ATOM 848 C C . LEU A 1 115 ? 0.034 -0.625 3.651 1.00 94.75 115 LEU A C 1
ATOM 850 O O . LEU A 1 115 ? 1.161 -0.133 3.691 1.00 94.75 115 LEU A O 1
ATOM 854 N N . SER A 1 116 ? -0.720 -0.566 2.557 1.00 92.50 116 SER A N 1
ATOM 855 C CA . SER A 1 116 ? -0.243 -0.032 1.283 1.00 92.50 116 SER A CA 1
ATOM 856 C C . SER A 1 116 ? -1.068 1.169 0.842 1.00 92.50 116 SER A C 1
ATOM 858 O O . SER A 1 116 ? -2.260 1.045 0.595 1.00 92.50 116 SER A O 1
ATOM 860 N N . GLY A 1 117 ? -0.423 2.325 0.675 1.00 90.00 117 GLY A N 1
ATOM 861 C CA . GLY A 1 117 ? -1.020 3.476 -0.018 1.00 90.00 117 GLY A CA 1
ATOM 862 C C . GLY A 1 117 ? -0.946 3.378 -1.548 1.00 90.00 117 GLY A C 1
ATOM 863 O O . GLY A 1 117 ? -1.357 4.301 -2.243 1.00 90.00 117 GLY A O 1
ATOM 864 N N . GLY A 1 118 ? -0.382 2.291 -2.086 1.00 88.81 118 GLY A N 1
ATOM 865 C CA . GLY A 1 118 ? -0.274 2.082 -3.526 1.00 88.81 118 GLY A CA 1
ATOM 866 C C . GLY A 1 118 ? -1.624 1.775 -4.173 1.00 88.81 118 GLY A C 1
ATOM 867 O O . GLY A 1 118 ? -2.597 1.425 -3.506 1.00 88.81 118 GLY A O 1
ATOM 868 N N . ARG A 1 119 ? -1.672 1.871 -5.502 1.00 87.94 119 ARG A N 1
ATOM 869 C CA . ARG A 1 119 ? -2.798 1.386 -6.304 1.00 87.94 119 ARG A CA 1
ATOM 870 C C . ARG A 1 119 ? -2.322 0.262 -7.204 1.00 87.94 119 ARG A C 1
ATOM 872 O O . ARG A 1 119 ? -1.258 0.353 -7.818 1.00 87.94 119 ARG A O 1
ATOM 879 N N . THR A 1 120 ? -3.124 -0.790 -7.286 1.00 89.19 120 THR A N 1
ATOM 880 C CA . THR A 1 120 ?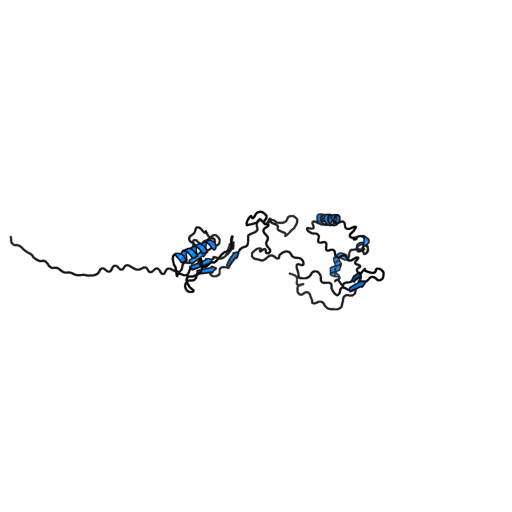 -2.881 -1.890 -8.219 1.00 89.19 120 THR A CA 1
ATOM 881 C C . THR A 1 120 ? -3.113 -1.397 -9.644 1.00 89.19 120 THR A C 1
ATOM 883 O O . THR A 1 120 ? -4.200 -0.930 -9.974 1.00 89.19 120 THR A O 1
ATOM 886 N N . ILE A 1 121 ? -2.093 -1.507 -10.495 1.00 89.12 121 ILE A N 1
ATOM 887 C CA . ILE A 1 121 ? -2.176 -1.119 -11.906 1.00 89.12 121 ILE A CA 1
ATOM 888 C C . ILE A 1 121 ? -2.532 -2.358 -12.724 1.00 89.12 121 ILE A C 1
ATOM 890 O O . ILE A 1 121 ? -1.763 -3.318 -12.750 1.00 89.12 121 ILE A O 1
ATOM 894 N N . THR A 1 122 ? -3.690 -2.341 -13.383 1.00 89.38 122 THR A N 1
ATOM 895 C CA . THR A 1 122 ? -4.196 -3.411 -14.260 1.00 89.38 122 THR A CA 1
ATOM 896 C C . THR A 1 122 ? -5.114 -2.809 -15.339 1.00 89.38 122 THR A C 1
ATOM 898 O O . THR A 1 122 ? -5.621 -1.706 -15.128 1.00 89.38 122 THR A O 1
ATOM 901 N N . PRO A 1 123 ? -5.368 -3.497 -16.472 1.00 92.50 123 PRO A N 1
ATOM 902 C CA . PRO A 1 123 ? -4.754 -4.750 -16.925 1.00 92.50 123 PRO A CA 1
ATOM 903 C C . PRO A 1 123 ? -3.407 -4.523 -17.625 1.00 92.50 123 PRO A C 1
ATOM 905 O O . PRO A 1 123 ? -3.198 -3.499 -18.268 1.00 92.50 123 PRO A O 1
ATOM 908 N N . TRP A 1 124 ? -2.503 -5.499 -17.543 1.00 93.75 124 TRP A N 1
ATOM 909 C CA . TRP A 1 124 ? -1.257 -5.507 -18.317 1.00 93.75 124 TRP A CA 1
ATOM 910 C C . TRP A 1 124 ? -1.423 -6.331 -19.588 1.00 93.75 124 TRP A C 1
ATOM 912 O O . TRP A 1 124 ? -2.045 -7.390 -19.565 1.00 93.75 124 TRP A O 1
ATOM 922 N N . GLN A 1 125 ? -0.824 -5.870 -20.682 1.00 95.44 125 GLN A N 1
ATOM 923 C CA . GLN A 1 125 ? -0.790 -6.591 -21.951 1.00 95.44 125 GLN A CA 1
ATOM 924 C C . GLN A 1 125 ? 0.643 -6.674 -22.489 1.00 95.44 125 GLN A C 1
ATOM 926 O O . GLN A 1 125 ? 1.411 -5.716 -22.318 1.00 95.44 125 GLN A O 1
ATOM 931 N N . PRO A 1 126 ? 1.018 -7.791 -23.136 1.00 95.69 126 PRO A N 1
ATOM 932 C CA . PRO A 1 126 ? 2.298 -7.882 -23.812 1.00 95.69 126 PRO A CA 1
ATOM 933 C C . PRO A 1 126 ? 2.343 -6.862 -24.950 1.00 95.69 126 PRO A C 1
ATOM 935 O O . PRO A 1 126 ? 1.325 -6.508 -25.554 1.00 95.69 126 PRO A O 1
ATOM 938 N N . ASP A 1 127 ? 3.536 -6.362 -25.220 1.00 92.81 127 ASP A N 1
ATOM 939 C CA . ASP A 1 127 ? 3.765 -5.432 -26.306 1.00 92.81 127 ASP A CA 1
ATOM 940 C C . ASP A 1 127 ? 4.079 -6.208 -27.599 1.00 92.81 127 ASP A C 1
ATOM 942 O O . ASP A 1 127 ? 5.092 -6.913 -27.629 1.00 92.81 127 ASP A O 1
ATOM 946 N N . PRO A 1 128 ? 3.222 -6.140 -28.641 1.00 90.56 128 PRO A N 1
ATOM 947 C CA . PRO A 1 128 ? 3.335 -7.006 -29.820 1.00 90.56 128 PRO A CA 1
ATOM 948 C C . PRO A 1 128 ? 4.650 -6.816 -30.580 1.00 90.56 128 PRO A C 1
ATOM 950 O O . PRO A 1 128 ? 5.216 -7.789 -31.065 1.00 90.56 128 PRO A O 1
ATOM 953 N N . ASP A 1 129 ? 5.173 -5.592 -30.605 1.00 95.31 129 ASP A N 1
ATOM 954 C CA . ASP A 1 129 ? 6.364 -5.244 -31.388 1.00 95.31 129 ASP A CA 1
ATOM 955 C C . ASP A 1 129 ? 7.665 -5.534 -30.604 1.00 95.31 129 ASP A C 1
ATOM 957 O O . ASP A 1 129 ? 8.781 -5.270 -31.046 1.00 95.31 129 ASP A O 1
ATOM 961 N N . ARG A 1 130 ? 7.542 -5.932 -29.328 1.00 89.88 130 ARG A N 1
ATOM 962 C CA . ARG A 1 130 ? 8.577 -5.708 -28.308 1.00 89.88 130 ARG A CA 1
ATOM 963 C C . ARG A 1 130 ? 8.624 -6.889 -27.323 1.00 89.88 130 ARG A C 1
ATOM 965 O O . ARG A 1 130 ? 8.154 -6.750 -26.191 1.00 89.88 130 ARG A O 1
ATOM 972 N N . PRO A 1 131 ? 9.216 -8.038 -27.712 1.00 89.19 131 PRO A N 1
ATOM 973 C CA . PRO A 1 131 ? 9.255 -9.245 -26.885 1.00 89.19 131 PRO A CA 1
ATOM 974 C C . PRO A 1 131 ? 9.798 -8.983 -25.475 1.00 89.19 131 PRO A C 1
ATOM 976 O O . PRO A 1 131 ? 10.808 -8.303 -25.296 1.00 89.19 131 PRO A O 1
ATOM 979 N N . GLY A 1 132 ? 9.110 -9.511 -24.460 1.00 88.50 132 GLY A N 1
ATOM 980 C CA . GLY A 1 132 ? 9.466 -9.324 -23.048 1.00 88.50 132 GLY A CA 1
ATOM 981 C C . GLY A 1 132 ? 9.034 -7.986 -22.434 1.00 88.50 132 GLY A C 1
ATOM 982 O O . GLY A 1 132 ? 9.169 -7.809 -21.224 1.00 88.50 132 GLY A O 1
ATOM 983 N N . VAL A 1 133 ? 8.477 -7.057 -23.217 1.00 92.56 133 VAL A N 1
ATOM 984 C CA . VAL A 1 133 ? 7.932 -5.789 -22.715 1.00 92.56 133 VAL A CA 1
ATOM 985 C C . VAL A 1 133 ? 6.426 -5.908 -22.510 1.00 92.56 133 VAL A C 1
ATOM 987 O O . VAL A 1 133 ? 5.710 -6.471 -23.334 1.00 92.56 133 VAL A O 1
ATOM 990 N N . TRP A 1 134 ? 5.947 -5.340 -21.407 1.00 92.75 134 TRP A N 1
ATOM 991 C CA . TRP A 1 134 ? 4.529 -5.243 -21.076 1.00 92.75 134 TRP A CA 1
ATOM 992 C C . TRP A 1 134 ? 4.127 -3.777 -20.954 1.00 92.75 134 TRP A C 1
ATOM 994 O O . TRP A 1 134 ? 4.912 -2.943 -20.496 1.00 92.75 134 TRP A O 1
ATOM 1004 N N . LYS A 1 135 ? 2.899 -3.458 -21.362 1.00 93.06 135 LYS A N 1
ATOM 1005 C CA . LYS A 1 135 ? 2.327 -2.111 -21.286 1.00 93.06 135 LYS A CA 1
ATOM 1006 C C . LYS A 1 135 ? 0.919 -2.140 -20.705 1.00 93.06 135 LYS A C 1
ATOM 1008 O O . LYS A 1 135 ? 0.226 -3.151 -20.758 1.00 93.06 135 LYS A O 1
ATOM 1013 N N . THR A 1 136 ? 0.509 -1.013 -20.142 1.00 91.94 136 THR A N 1
ATOM 1014 C CA . THR A 1 136 ? -0.839 -0.776 -19.620 1.00 91.94 136 THR A CA 1
ATOM 1015 C C . THR A 1 136 ? -1.159 0.713 -19.707 1.00 91.94 136 THR A C 1
ATOM 1017 O O . THR A 1 136 ? -0.249 1.542 -19.797 1.00 91.94 136 THR A O 1
ATOM 1020 N N . ARG A 1 137 ? -2.448 1.060 -19.694 1.00 87.25 137 ARG A N 1
ATOM 1021 C CA . ARG A 1 137 ? -2.893 2.442 -19.524 1.00 87.25 137 ARG A CA 1
ATOM 1022 C C . ARG A 1 137 ? -3.060 2.705 -18.033 1.00 87.25 137 ARG A C 1
ATOM 1024 O O . ARG A 1 137 ? -3.875 2.069 -17.377 1.00 87.25 137 ARG A O 1
ATOM 1031 N N . VAL A 1 138 ? -2.308 3.672 -17.523 1.00 85.06 138 VAL A N 1
ATOM 1032 C CA . VAL A 1 138 ? -2.443 4.143 -16.145 1.00 85.06 138 VAL A CA 1
ATOM 1033 C C . VAL A 1 138 ? -3.655 5.073 -16.083 1.00 85.06 138 VAL A C 1
ATOM 1035 O O . VAL A 1 138 ? -3.638 6.144 -16.687 1.00 85.06 138 VAL A O 1
ATOM 1038 N N . ALA A 1 139 ? -4.723 4.633 -15.419 1.00 77.25 139 ALA A N 1
ATOM 1039 C CA . ALA A 1 139 ? -5.869 5.481 -15.105 1.00 77.25 139 ALA A CA 1
ATOM 1040 C C . ALA A 1 139 ? -5.586 6.280 -13.831 1.00 77.25 139 ALA A C 1
ATOM 1042 O O . ALA A 1 139 ? -4.918 5.767 -12.933 1.00 77.25 139 ALA A O 1
ATOM 1043 N N . ASP A 1 140 ? -6.100 7.506 -13.749 1.00 76.12 140 ASP A N 1
ATOM 1044 C CA . ASP A 1 140 ? -6.092 8.241 -12.490 1.00 76.12 140 ASP A CA 1
ATOM 1045 C C . ASP A 1 140 ? -7.038 7.544 -11.493 1.00 76.12 140 ASP A C 1
ATOM 1047 O O . ASP A 1 140 ? -8.233 7.426 -11.786 1.00 76.12 140 ASP A O 1
ATOM 1051 N N . PRO A 1 141 ? -6.531 7.031 -10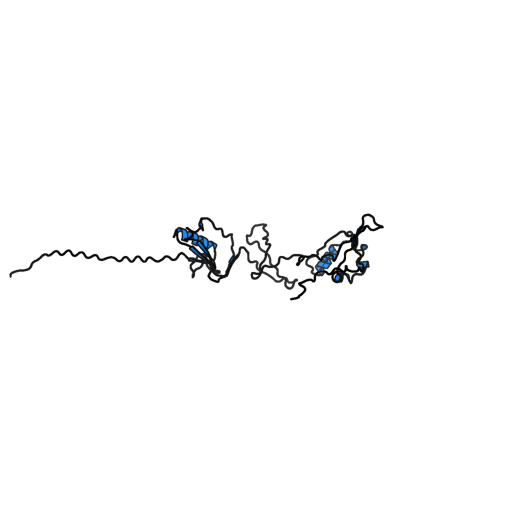.356 1.00 70.88 141 PRO A N 1
ATOM 1052 C CA . PRO A 1 141 ? -7.358 6.375 -9.352 1.00 70.88 141 PRO A CA 1
ATOM 1053 C C . PRO A 1 141 ? -8.350 7.331 -8.680 1.00 70.88 141 PRO A C 1
ATOM 1055 O O . PRO A 1 141 ? -9.408 6.871 -8.257 1.00 70.88 141 PRO A O 1
ATOM 1058 N N . ASP A 1 142 ? -8.031 8.623 -8.601 1.00 72.62 142 ASP A N 1
ATOM 1059 C CA . ASP A 1 142 ? -8.837 9.627 -7.904 1.00 72.62 142 ASP A CA 1
ATOM 1060 C C . ASP A 1 142 ? -9.725 10.424 -8.886 1.00 72.62 142 ASP A C 1
ATOM 1062 O O . ASP A 1 142 ? -10.583 11.197 -8.469 1.00 72.62 142 ASP A O 1
ATOM 1066 N N . GLN A 1 143 ? -9.584 10.156 -10.195 1.00 68.88 143 GLN A N 1
ATOM 1067 C CA . GLN A 1 143 ? -10.382 10.720 -11.295 1.00 68.88 143 GLN A CA 1
ATOM 1068 C C . GLN A 1 143 ? -10.458 12.255 -11.298 1.00 68.88 143 GLN A C 1
ATOM 1070 O O . GLN A 1 143 ? -11.456 12.831 -11.736 1.00 68.88 143 GLN A O 1
ATOM 1075 N N . GLU A 1 144 ? -9.410 12.934 -10.834 1.00 65.81 144 GLU A N 1
ATOM 1076 C CA . GLU A 1 144 ? -9.365 14.391 -10.892 1.00 65.81 144 GLU A CA 1
ATOM 1077 C C . GLU A 1 144 ? -9.164 14.855 -12.344 1.00 65.81 144 GLU A C 1
ATOM 1079 O O . GLU A 1 144 ? -8.248 14.436 -13.058 1.00 65.81 144 GLU A O 1
ATOM 1084 N N . GLU A 1 145 ? -10.055 15.723 -12.821 1.00 55.59 145 GLU A N 1
ATOM 1085 C CA . GLU A 1 145 ? -10.026 16.204 -14.200 1.00 55.59 145 GLU A CA 1
ATOM 1086 C C . GLU A 1 145 ? -8.721 16.974 -14.480 1.00 55.59 145 GLU A C 1
ATOM 1088 O O . GLU A 1 145 ? -8.399 17.960 -13.820 1.00 55.59 145 GLU A O 1
ATOM 1093 N N . GLY A 1 146 ? -7.938 16.503 -15.457 1.00 57.88 146 GLY A N 1
ATOM 1094 C CA . GLY A 1 146 ? -6.640 17.093 -15.814 1.00 57.88 146 GLY A CA 1
ATOM 1095 C C . GLY A 1 146 ? -5.447 16.612 -14.977 1.00 57.88 146 GLY A C 1
ATOM 1096 O O . GLY A 1 146 ? -4.308 16.976 -15.285 1.00 57.88 146 GLY A O 1
ATOM 1097 N N . SER A 1 147 ? -5.665 15.758 -13.975 1.00 60.84 147 SER A N 1
ATOM 1098 C CA . SER A 1 147 ? -4.599 15.094 -13.229 1.00 60.84 147 SER A CA 1
ATOM 1099 C C . SER A 1 147 ? -4.081 13.882 -14.014 1.00 60.84 147 SER A C 1
ATOM 1101 O O . SER A 1 147 ? -4.805 12.953 -14.365 1.00 60.84 147 SER A O 1
ATOM 1103 N N . ALA A 1 148 ? -2.787 13.890 -14.334 1.00 68.75 148 ALA A N 1
ATOM 1104 C CA . ALA A 1 148 ? -2.097 12.672 -14.730 1.00 68.75 148 ALA A CA 1
ATOM 1105 C C . ALA A 1 148 ? -1.543 12.042 -13.454 1.00 68.75 148 ALA A C 1
ATOM 1107 O O . ALA A 1 148 ? -0.611 12.598 -12.867 1.00 68.75 148 ALA A O 1
ATOM 1108 N N . TRP A 1 149 ? -2.080 10.893 -13.039 1.00 80.81 149 TRP A N 1
ATOM 1109 C CA . TRP A 1 149 ? -1.527 10.158 -11.905 1.00 80.81 149 TRP A CA 1
ATOM 1110 C C . TRP A 1 149 ? -0.056 9.815 -12.171 1.00 80.81 149 TRP A C 1
ATOM 1112 O O . TRP A 1 149 ? 0.288 9.111 -13.126 1.00 80.81 149 TRP A O 1
ATOM 1122 N N . ARG A 1 150 ? 0.834 10.371 -11.343 1.00 83.44 150 ARG A N 1
ATOM 1123 C CA . ARG A 1 150 ? 2.288 10.213 -11.446 1.00 83.44 150 ARG A CA 1
ATOM 1124 C C . ARG A 1 150 ? 2.806 9.441 -10.247 1.00 83.44 150 ARG A C 1
ATOM 1126 O O . ARG A 1 150 ? 2.455 9.727 -9.107 1.00 83.44 150 ARG A O 1
ATOM 1133 N N . PHE A 1 151 ? 3.707 8.506 -10.514 1.00 87.44 151 PHE A N 1
ATOM 1134 C CA . PHE A 1 151 ? 4.416 7.756 -9.490 1.00 87.44 151 PHE A CA 1
ATOM 1135 C C . PHE A 1 151 ? 5.888 7.603 -9.869 1.00 87.44 151 PHE A C 1
ATOM 1137 O O . PHE A 1 151 ? 6.262 7.535 -11.038 1.00 87.44 151 PHE A O 1
ATOM 1144 N N . GLU A 1 152 ? 6.730 7.543 -8.845 1.00 89.81 152 GLU A N 1
ATOM 1145 C CA . GLU A 1 152 ? 8.190 7.473 -8.973 1.00 89.81 152 GLU A CA 1
ATOM 1146 C C . GLU A 1 152 ? 8.736 6.066 -8.677 1.00 89.81 152 GLU A C 1
ATOM 1148 O O . GLU A 1 152 ? 9.932 5.785 -8.799 1.00 89.81 152 GLU A O 1
ATOM 1153 N N . GLN A 1 153 ? 7.852 5.167 -8.246 1.00 91.31 153 GLN A N 1
ATOM 1154 C CA . GLN A 1 153 ? 8.178 3.837 -7.761 1.00 91.31 153 GLN A CA 1
ATOM 1155 C C . GLN A 1 153 ? 7.094 2.857 -8.215 1.00 91.31 153 GLN A C 1
ATOM 1157 O O . GLN A 1 153 ? 5.907 3.166 -8.168 1.00 91.31 153 GLN A O 1
ATOM 1162 N N . LEU A 1 154 ? 7.518 1.675 -8.650 1.00 91.12 154 LEU A N 1
ATOM 1163 C CA . LEU A 1 154 ? 6.656 0.569 -9.049 1.00 91.12 154 LEU A CA 1
ATOM 1164 C C . LEU A 1 154 ? 7.137 -0.681 -8.312 1.00 91.12 154 LEU A C 1
ATOM 1166 O O . LEU A 1 154 ? 8.344 -0.877 -8.165 1.00 91.12 154 LEU A O 1
ATOM 1170 N N . TRP A 1 155 ? 6.212 -1.526 -7.868 1.00 89.88 155 TRP A N 1
ATOM 1171 C CA . TRP A 1 155 ? 6.518 -2.832 -7.291 1.00 89.88 155 TRP A CA 1
ATOM 1172 C C . TRP A 1 155 ? 5.820 -3.919 -8.097 1.00 89.88 155 TRP A C 1
ATOM 1174 O O . TRP A 1 155 ? 4.665 -3.763 -8.484 1.00 89.88 155 TRP A O 1
ATOM 1184 N N . VAL A 1 156 ? 6.527 -5.020 -8.334 1.00 89.81 156 VAL A N 1
ATOM 1185 C CA . VAL A 1 156 ? 6.028 -6.213 -9.020 1.00 89.81 156 VAL A CA 1
ATOM 1186 C C . VAL A 1 156 ? 6.273 -7.390 -8.089 1.00 89.81 156 VAL A C 1
ATOM 1188 O O . VAL A 1 156 ? 7.408 -7.615 -7.681 1.00 89.81 156 VAL A O 1
ATOM 1191 N N . ASN A 1 157 ? 5.219 -8.114 -7.706 1.00 85.94 157 ASN A N 1
ATOM 1192 C CA . ASN A 1 157 ? 5.306 -9.240 -6.765 1.00 85.94 157 ASN A CA 1
ATOM 1193 C C . ASN A 1 157 ? 6.086 -8.887 -5.483 1.00 85.94 157 ASN A C 1
ATOM 1195 O O . ASN A 1 157 ? 6.985 -9.614 -5.072 1.00 85.94 157 ASN A O 1
ATOM 1199 N N . GLN A 1 158 ? 5.767 -7.732 -4.887 1.00 82.38 158 GLN A N 1
ATOM 1200 C CA . GLN A 1 158 ? 6.411 -7.184 -3.679 1.00 82.38 158 GLN A CA 1
ATOM 1201 C C . GLN A 1 158 ? 7.889 -6.775 -3.844 1.00 82.38 158 GLN A C 1
ATOM 1203 O O . GLN A 1 158 ? 8.495 -6.244 -2.916 1.00 82.38 158 GLN A O 1
ATOM 1208 N N . GLN A 1 159 ? 8.467 -6.913 -5.038 1.00 84.88 159 GLN A N 1
ATOM 1209 C CA . GLN A 1 159 ? 9.819 -6.455 -5.346 1.00 84.88 159 GLN A CA 1
ATOM 1210 C C . GLN A 1 159 ? 9.781 -5.093 -6.037 1.00 84.88 159 GLN A C 1
ATOM 1212 O O . GLN A 1 159 ? 9.033 -4.879 -6.991 1.00 84.88 159 GLN A O 1
ATOM 1217 N N . ARG A 1 160 ? 10.599 -4.149 -5.563 1.00 86.69 160 ARG A N 1
ATOM 1218 C CA . ARG A 1 160 ? 10.688 -2.814 -6.165 1.00 86.69 160 ARG A CA 1
ATOM 1219 C C . ARG A 1 160 ? 11.322 -2.910 -7.553 1.00 86.69 160 ARG A C 1
ATOM 1221 O O . ARG A 1 160 ? 12.470 -3.329 -7.683 1.00 86.69 160 ARG A O 1
ATOM 1228 N N . ALA A 1 161 ? 10.603 -2.461 -8.574 1.00 88.62 161 ALA A N 1
ATOM 1229 C CA . ALA A 1 161 ? 11.129 -2.332 -9.922 1.00 88.62 161 ALA A CA 1
ATOM 1230 C C . ALA A 1 161 ? 12.127 -1.167 -10.013 1.00 88.62 161 ALA A C 1
ATOM 1232 O O . ALA A 1 161 ? 12.040 -0.164 -9.296 1.00 88.62 161 ALA A O 1
ATOM 1233 N N . VAL A 1 162 ? 13.076 -1.288 -10.938 1.00 84.62 162 VAL A N 1
ATOM 1234 C CA . VAL A 1 162 ? 14.036 -0.223 -11.227 1.00 84.62 162 VAL A CA 1
ATOM 1235 C C . VAL A 1 162 ? 13.386 0.761 -12.191 1.00 84.62 162 VAL A C 1
ATOM 1237 O O . VAL A 1 162 ? 13.017 0.393 -13.305 1.00 84.62 162 VAL A O 1
ATOM 1240 N N . ARG A 1 163 ? 13.263 2.028 -11.777 1.00 86.50 163 ARG A N 1
ATOM 1241 C CA . ARG A 1 163 ? 12.872 3.099 -12.698 1.00 86.50 163 ARG A CA 1
ATOM 1242 C C . ARG A 1 163 ? 13.894 3.153 -13.831 1.00 86.50 163 ARG A C 1
ATOM 1244 O O . ARG A 1 163 ? 15.094 3.246 -13.562 1.00 86.50 163 ARG A O 1
ATOM 1251 N N . ALA A 1 164 ? 13.412 3.093 -15.071 1.00 81.31 164 ALA A N 1
ATOM 1252 C CA . ALA A 1 164 ? 14.260 3.187 -16.251 1.00 81.31 164 ALA A CA 1
ATOM 1253 C C . ALA A 1 164 ? 15.156 4.429 -16.150 1.00 81.31 164 ALA A C 1
ATOM 1255 O O . ALA A 1 164 ? 14.681 5.533 -15.881 1.00 81.31 164 ALA A O 1
ATOM 1256 N N . ARG A 1 165 ? 16.462 4.223 -16.312 1.00 74.81 165 ARG A N 1
ATOM 1257 C CA . ARG A 1 165 ? 17.480 5.265 -16.197 1.00 74.81 165 ARG A CA 1
ATOM 1258 C C . ARG A 1 165 ? 18.633 4.976 -17.144 1.00 74.81 165 ARG A C 1
ATOM 1260 O O . ARG A 1 165 ? 18.941 3.812 -17.406 1.00 74.81 165 ARG A O 1
ATOM 1267 N N . THR A 1 166 ? 19.304 6.037 -17.572 1.00 62.62 166 THR A N 1
ATOM 1268 C CA . THR A 1 166 ? 20.554 5.957 -18.325 1.00 62.62 166 THR A CA 1
ATOM 1269 C C . THR A 1 166 ? 21.601 6.838 -17.643 1.00 62.62 166 THR A C 1
ATOM 1271 O O . THR A 1 166 ? 21.300 7.993 -17.340 1.00 62.62 166 THR A O 1
ATOM 1274 N N . PRO A 1 167 ? 22.819 6.326 -17.414 1.00 65.19 167 PRO A N 1
ATOM 1275 C CA . PRO A 1 167 ? 23.235 4.936 -17.600 1.00 65.19 167 PRO A CA 1
ATOM 1276 C C . PRO A 1 167 ? 22.601 4.014 -16.536 1.00 65.19 167 PRO A C 1
ATOM 1278 O O . PRO A 1 167 ? 22.257 4.444 -15.434 1.00 65.19 167 PRO A O 1
ATOM 1281 N N . ILE A 1 168 ? 22.423 2.728 -16.861 1.00 60.12 168 ILE A N 1
ATOM 1282 C CA . ILE A 1 168 ? 21.899 1.733 -15.900 1.00 60.12 168 ILE A CA 1
ATOM 1283 C C . ILE A 1 168 ? 22.860 1.599 -14.696 1.00 60.12 168 ILE A C 1
ATOM 1285 O O . ILE A 1 168 ? 22.410 1.409 -13.558 1.00 60.12 168 ILE A O 1
ATOM 1289 N N . TYR A 1 169 ? 24.158 1.817 -14.941 1.00 56.84 169 TYR A N 1
ATOM 1290 C CA . TYR A 1 169 ? 25.256 1.851 -13.971 1.00 56.84 169 TYR A CA 1
ATOM 1291 C C . TYR A 1 169 ? 25.956 3.204 -14.001 1.00 56.84 169 TYR A C 1
ATOM 1293 O O . TYR A 1 169 ? 26.029 3.796 -15.058 1.00 56.84 169 TYR A O 1
ATOM 1301 N N . TRP A 1 170 ? 26.499 3.644 -12.867 1.00 49.25 170 TRP A N 1
ATOM 1302 C CA . TRP A 1 170 ? 27.052 4.964 -12.501 1.00 49.25 170 TRP A CA 1
ATOM 1303 C C . TRP A 1 170 ? 27.983 5.731 -13.466 1.00 49.25 170 TRP A C 1
ATOM 1305 O O . TRP A 1 170 ? 28.568 6.731 -13.060 1.00 49.25 170 TRP A O 1
ATOM 1315 N N . GLN A 1 171 ? 28.178 5.296 -14.706 1.00 52.34 171 GLN A N 1
ATOM 1316 C CA . GLN A 1 171 ? 29.134 5.872 -15.636 1.00 52.34 171 GLN A CA 1
ATOM 1317 C C . GLN A 1 171 ? 28.529 5.923 -17.041 1.00 52.34 171 GLN A C 1
ATOM 1319 O O . GLN A 1 171 ? 28.199 4.897 -17.634 1.00 52.34 171 GLN A O 1
ATOM 1324 N N . PHE A 1 172 ? 28.421 7.129 -17.597 1.00 57.91 172 PHE A N 1
ATOM 1325 C CA . PHE A 1 172 ? 28.628 7.282 -19.033 1.00 57.91 172 PHE A CA 1
ATOM 1326 C C . PHE A 1 172 ? 30.105 6.946 -19.285 1.00 57.91 172 PHE A C 1
ATOM 1328 O O . PHE A 1 172 ? 30.928 7.255 -18.423 1.00 57.91 172 PHE A O 1
ATOM 1335 N N . HIS A 1 173 ? 30.431 6.261 -20.385 1.00 56.31 173 HIS A N 1
ATOM 1336 C CA . HIS A 1 173 ? 31.793 5.804 -20.695 1.00 56.31 173 HIS A CA 1
ATOM 1337 C C . HIS A 1 173 ? 32.860 6.828 -20.269 1.00 56.31 173 HIS A C 1
ATOM 1339 O O . HIS A 1 173 ? 32.897 7.940 -20.793 1.00 56.31 173 HIS A O 1
ATOM 1345 N N . GLN A 1 174 ? 33.698 6.466 -19.293 1.00 54.25 174 GLN A N 1
ATOM 1346 C CA . GLN A 1 174 ? 34.797 7.327 -18.869 1.00 54.25 174 GLN A CA 1
ATOM 1347 C C . GLN A 1 174 ? 35.837 7.378 -19.986 1.00 54.25 174 GLN A C 1
ATOM 1349 O O . GLN A 1 174 ? 36.261 6.338 -20.493 1.00 54.25 174 GLN A O 1
ATOM 1354 N N . VAL A 1 175 ? 36.246 8.590 -20.356 1.00 58.28 175 VAL A N 1
ATOM 1355 C CA . VAL A 1 175 ? 37.429 8.815 -21.188 1.00 58.28 175 VAL A CA 1
ATOM 1356 C C . VAL A 1 175 ? 38.615 8.114 -20.516 1.00 58.28 175 VAL A C 1
ATOM 1358 O O . VAL A 1 175 ? 38.799 8.246 -19.307 1.00 58.28 175 VAL A O 1
ATOM 1361 N N . ALA A 1 176 ? 39.406 7.340 -21.264 1.00 60.19 176 ALA A N 1
ATOM 1362 C CA . ALA A 1 176 ? 40.440 6.466 -20.699 1.00 60.19 176 ALA A CA 1
ATOM 1363 C C . ALA A 1 176 ? 41.705 7.221 -20.224 1.00 60.19 176 ALA A C 1
ATOM 1365 O O . ALA A 1 176 ? 42.754 6.610 -20.020 1.00 60.19 176 ALA A O 1
ATOM 1366 N N . GLY A 1 177 ? 41.630 8.546 -20.078 1.00 66.81 177 GLY A N 1
ATOM 1367 C CA . GLY A 1 177 ? 42.751 9.428 -19.773 1.00 66.81 177 GLY A CA 1
ATOM 1368 C C . GLY A 1 177 ? 42.398 10.901 -19.975 1.00 66.81 177 GLY A C 1
ATOM 1369 O O . GLY A 1 177 ? 41.225 11.255 -20.101 1.00 66.81 177 GLY A O 1
ATOM 1370 N N . ASP A 1 178 ? 43.421 11.748 -19.993 1.00 74.12 178 ASP A N 1
ATOM 1371 C CA . ASP A 1 178 ? 43.250 13.195 -20.108 1.00 74.12 178 ASP A CA 1
ATOM 1372 C C . ASP A 1 178 ? 42.752 13.601 -21.502 1.00 74.12 178 ASP A C 1
ATOM 1374 O O . ASP A 1 178 ? 43.113 13.002 -22.520 1.00 74.12 178 ASP A O 1
ATOM 1378 N N . VAL A 1 179 ? 41.922 14.644 -21.541 1.00 74.81 179 VAL A N 1
ATOM 1379 C CA . VAL A 1 179 ? 41.552 15.322 -22.785 1.00 74.81 179 VAL A CA 1
ATOM 1380 C C . VAL A 1 179 ? 42.618 16.374 -23.063 1.00 74.81 179 VAL A C 1
ATOM 1382 O O . VAL A 1 179 ? 42.782 17.312 -22.286 1.00 74.81 179 VAL A O 1
ATOM 1385 N N . VAL A 1 180 ? 43.342 16.218 -24.167 1.00 79.38 180 VAL A N 1
ATOM 1386 C CA . VAL A 1 180 ? 44.327 17.194 -24.642 1.00 79.38 180 VAL A CA 1
ATOM 1387 C C . VAL A 1 180 ? 43.639 18.145 -25.605 1.00 79.38 180 VAL A C 1
ATOM 1389 O O . VAL A 1 180 ? 43.030 17.693 -26.570 1.00 79.38 180 VAL A O 1
ATOM 1392 N N . GLU A 1 181 ? 43.753 19.443 -25.361 1.00 82.56 181 GLU A N 1
ATOM 1393 C CA . GLU A 1 181 ? 43.216 20.499 -26.217 1.00 82.56 181 GLU A CA 1
ATOM 1394 C C . GLU A 1 181 ? 44.369 21.302 -26.823 1.00 82.56 181 GLU A C 1
ATOM 1396 O O . GLU A 1 181 ? 45.249 21.773 -26.103 1.00 82.56 181 GLU A O 1
ATOM 1401 N N . GLN A 1 182 ? 44.388 21.428 -28.149 1.00 82.12 182 GLN A N 1
ATOM 1402 C CA . GLN A 1 182 ? 45.446 22.124 -28.879 1.00 82.12 182 GLN A CA 1
ATOM 1403 C C . GLN A 1 182 ? 44.848 22.999 -29.981 1.00 82.12 182 GLN A C 1
ATOM 1405 O O . GLN A 1 182 ? 44.071 22.513 -30.798 1.00 82.12 182 GLN A O 1
ATOM 1410 N N . GLU A 1 183 ? 45.225 24.277 -30.028 1.00 83.62 183 GLU A N 1
ATOM 1411 C CA . GLU A 1 183 ? 44.837 25.171 -31.123 1.00 83.62 183 GLU A CA 1
ATOM 1412 C C . GLU A 1 183 ? 45.534 24.758 -32.430 1.00 83.62 183 GLU A C 1
ATOM 1414 O O . GLU A 1 183 ? 46.727 24.434 -32.445 1.00 83.62 183 GLU A O 1
ATOM 1419 N N . LEU A 1 184 ? 44.784 24.741 -33.531 1.00 77.44 184 LEU A N 1
ATOM 1420 C CA . LEU A 1 184 ? 45.303 24.381 -34.846 1.00 77.44 184 LEU A CA 1
ATOM 1421 C C . LEU A 1 184 ? 46.163 25.519 -35.405 1.00 77.44 184 LEU A C 1
ATOM 1423 O O . LEU A 1 184 ? 45.710 26.655 -35.532 1.00 77.44 184 LEU A O 1
ATOM 1427 N N . ALA A 1 185 ? 47.405 25.197 -35.771 1.00 81.12 185 ALA A N 1
ATOM 1428 C CA . ALA A 1 185 ? 48.410 26.181 -36.180 1.00 81.12 185 ALA A CA 1
ATOM 1429 C C . ALA A 1 185 ? 48.007 27.016 -37.413 1.00 81.12 185 ALA A C 1
ATOM 1431 O O . ALA A 1 185 ? 48.467 28.143 -37.576 1.00 81.12 185 ALA A O 1
ATOM 1432 N N . ASP A 1 186 ? 47.161 26.465 -38.281 1.00 82.31 186 ASP A N 1
ATOM 1433 C CA . ASP A 1 186 ? 46.665 27.070 -39.517 1.00 82.31 186 ASP A CA 1
ATOM 1434 C C . ASP A 1 186 ? 45.268 27.703 -39.372 1.00 82.31 186 ASP A C 1
ATOM 1436 O O . ASP A 1 186 ? 44.789 28.346 -40.307 1.00 82.31 186 ASP A O 1
ATOM 1440 N N . GLN A 1 187 ? 44.601 27.530 -38.224 1.00 74.88 187 GLN A N 1
ATOM 1441 C CA . GLN A 1 187 ? 43.207 27.935 -38.008 1.00 74.88 187 GLN A CA 1
ATOM 1442 C C . GLN A 1 187 ? 43.005 28.532 -36.601 1.00 74.88 187 GLN A C 1
ATOM 1444 O O . GLN A 1 187 ? 42.481 27.854 -35.713 1.00 74.88 187 GLN A O 1
ATOM 1449 N N . PRO A 1 188 ? 43.375 29.811 -36.393 1.00 77.94 188 PRO A N 1
ATOM 1450 C CA . PRO A 1 188 ? 43.209 30.491 -35.110 1.00 77.94 188 PRO A CA 1
ATOM 1451 C C . PRO A 1 188 ? 41.756 30.456 -34.615 1.00 77.94 188 PRO A C 1
ATOM 1453 O O . PRO A 1 188 ? 40.819 30.691 -35.381 1.00 77.94 188 PRO A O 1
ATOM 1456 N N . GLY A 1 189 ? 41.565 30.162 -33.331 1.00 76.06 189 GLY A N 1
ATOM 1457 C CA . GLY A 1 189 ? 40.261 29.972 -32.697 1.00 76.06 189 GLY A CA 1
ATOM 1458 C C . GLY A 1 189 ? 39.646 28.579 -32.883 1.00 76.06 189 GLY A C 1
ATOM 1459 O O . GLY A 1 189 ? 38.557 28.337 -32.360 1.00 76.06 189 GLY A O 1
ATOM 1460 N N . ARG A 1 190 ? 40.311 27.652 -33.593 1.00 66.25 190 ARG A N 1
ATOM 1461 C CA . ARG A 1 190 ? 39.900 26.242 -33.685 1.00 66.25 190 ARG A CA 1
ATOM 1462 C C . ARG A 1 190 ? 40.807 25.336 -32.867 1.00 66.25 190 ARG A C 1
ATOM 1464 O O . ARG A 1 190 ? 42.025 25.372 -33.004 1.00 66.25 190 ARG A O 1
ATOM 1471 N N . PHE A 1 191 ? 40.185 24.454 -32.090 1.00 72.44 191 PHE A N 1
ATOM 1472 C CA . PHE A 1 191 ? 40.871 23.535 -31.187 1.00 72.44 191 PHE A CA 1
ATOM 1473 C C . PHE A 1 191 ? 40.632 22.076 -31.582 1.00 72.44 191 PHE A C 1
ATOM 1475 O O . PHE A 1 191 ? 39.515 21.667 -31.907 1.00 72.44 191 PHE A O 1
ATOM 1482 N N . GLN A 1 192 ? 41.696 21.280 -31.534 1.00 72.56 192 GLN A N 1
ATOM 1483 C CA . GLN A 1 192 ? 41.652 19.829 -31.604 1.00 72.56 192 GLN A CA 1
ATOM 1484 C C . GLN A 1 192 ? 41.625 19.262 -30.184 1.00 72.56 192 GLN A C 1
ATOM 1486 O O . GLN A 1 192 ? 42.554 19.480 -29.407 1.00 72.56 192 GLN A O 1
ATOM 1491 N N . HIS A 1 193 ? 40.589 18.482 -29.875 1.00 70.69 193 HIS A N 1
ATOM 1492 C CA . HIS A 1 193 ? 40.513 17.707 -28.640 1.00 70.69 193 HIS A CA 1
ATOM 1493 C C . HIS A 1 193 ? 40.888 16.251 -28.924 1.00 70.69 193 HIS A C 1
ATOM 1495 O O . HIS A 1 193 ? 40.241 15.588 -29.733 1.00 70.69 193 HIS A O 1
ATOM 1501 N N . THR A 1 194 ? 41.911 15.741 -28.246 1.00 73.62 194 THR A N 1
ATOM 1502 C CA . THR A 1 194 ? 42.357 14.349 -28.356 1.00 73.62 194 THR A CA 1
ATOM 1503 C C . THR A 1 194 ? 42.160 13.661 -27.020 1.00 73.62 194 THR A C 1
ATOM 1505 O O . THR A 1 194 ? 42.576 14.182 -25.988 1.00 73.62 194 THR A O 1
ATOM 1508 N N . PHE A 1 195 ? 41.538 12.488 -27.025 1.00 69.94 195 PHE A N 1
ATOM 1509 C CA . PHE A 1 195 ? 41.349 11.715 -25.810 1.00 69.94 195 PHE A CA 1
ATOM 1510 C C . PHE A 1 195 ? 41.459 10.212 -26.076 1.00 69.94 195 PHE A C 1
ATOM 1512 O O . PHE A 1 195 ? 41.017 9.740 -27.127 1.00 69.94 195 PHE A O 1
ATOM 1519 N N . PRO A 1 196 ? 42.056 9.440 -25.153 1.00 68.19 196 PRO A N 1
ATOM 1520 C CA . PRO A 1 196 ? 42.184 8.004 -25.324 1.00 68.19 196 PRO A CA 1
ATOM 1521 C C . PRO A 1 196 ? 40.836 7.314 -25.090 1.00 68.19 196 PRO A C 1
ATOM 1523 O O . PRO A 1 196 ? 40.101 7.612 -24.143 1.00 68.19 196 PRO A O 1
ATOM 1526 N N . VAL A 1 197 ? 40.537 6.346 -25.948 1.00 67.12 197 VAL A N 1
ATOM 1527 C CA . VAL A 1 197 ? 39.374 5.458 -25.854 1.00 67.12 197 VAL A CA 1
ATOM 1528 C C . VAL A 1 197 ? 39.847 4.017 -25.914 1.00 67.12 197 VAL A C 1
ATOM 1530 O O . VAL A 1 197 ? 40.890 3.722 -26.504 1.00 67.12 197 VAL A O 1
ATOM 1533 N N . ARG A 1 198 ? 39.101 3.103 -25.292 1.00 67.50 198 ARG A N 1
ATOM 1534 C CA . ARG A 1 198 ? 39.474 1.691 -25.351 1.00 67.50 198 ARG A CA 1
ATOM 1535 C C . ARG A 1 198 ? 39.159 1.121 -26.743 1.00 67.50 198 ARG A C 1
ATOM 1537 O O . ARG A 1 198 ? 38.110 1.467 -27.295 1.00 67.50 198 ARG A O 1
ATOM 1544 N N . PRO A 1 199 ? 40.003 0.242 -27.313 1.00 68.19 199 PRO A N 1
ATOM 1545 C CA . PRO A 1 199 ? 39.783 -0.320 -28.647 1.00 68.19 199 PRO A CA 1
ATOM 1546 C C . PRO A 1 199 ? 38.411 -0.986 -28.825 1.00 68.19 199 PRO A C 1
ATOM 1548 O O . PRO A 1 199 ? 37.784 -0.840 -29.869 1.00 68.19 199 PRO A O 1
ATOM 1551 N N . GLU A 1 200 ? 37.890 -1.654 -27.794 1.00 66.00 200 GLU A N 1
ATOM 1552 C CA . GLU A 1 200 ? 36.564 -2.277 -27.824 1.00 66.00 200 GLU A CA 1
ATOM 1553 C C . GLU A 1 200 ? 35.417 -1.265 -27.977 1.00 66.00 200 GLU A C 1
ATOM 1555 O O . GLU A 1 200 ? 34.371 -1.598 -28.527 1.00 66.00 200 GLU A O 1
ATOM 1560 N N . GLN A 1 201 ? 35.612 -0.016 -27.546 1.00 59.94 201 GLN A N 1
ATOM 1561 C CA . GLN A 1 201 ? 34.631 1.060 -27.717 1.00 59.94 201 GLN A CA 1
ATOM 1562 C C . GLN A 1 201 ? 34.653 1.639 -29.136 1.00 59.94 201 GLN A C 1
ATOM 1564 O O . GLN A 1 201 ? 33.686 2.275 -29.548 1.00 59.94 201 GLN A O 1
ATOM 1569 N N . LEU A 1 202 ? 35.732 1.402 -29.888 1.00 64.81 202 LEU A N 1
ATOM 1570 C CA . LEU A 1 202 ? 35.855 1.762 -31.300 1.00 64.81 202 LEU A CA 1
ATOM 1571 C C . LEU A 1 202 ? 35.311 0.675 -32.235 1.00 64.81 202 LEU A C 1
ATOM 1573 O O . LEU A 1 202 ? 35.186 0.925 -33.430 1.00 64.81 202 LEU A O 1
ATOM 1577 N N . ALA A 1 203 ? 34.948 -0.505 -31.718 1.00 65.12 203 ALA A N 1
ATOM 1578 C CA . ALA A 1 203 ? 34.429 -1.609 -32.525 1.00 65.12 203 ALA A CA 1
ATOM 1579 C C . ALA A 1 203 ? 33.236 -1.224 -33.432 1.00 65.12 203 ALA A C 1
ATOM 1581 O O . ALA A 1 203 ? 33.227 -1.657 -34.584 1.00 65.12 203 ALA A O 1
ATOM 1582 N N . PRO A 1 204 ? 32.276 -0.372 -33.008 1.00 62.84 204 PRO A N 1
ATOM 1583 C CA . PRO A 1 204 ? 31.202 0.091 -33.894 1.00 62.84 204 PRO A CA 1
ATOM 1584 C C . PRO A 1 204 ? 31.681 0.968 -35.062 1.00 62.84 204 PRO A C 1
ATOM 1586 O O . PRO A 1 204 ? 30.996 1.060 -36.074 1.00 62.84 204 PRO A O 1
ATOM 1589 N N . LEU A 1 205 ? 32.847 1.608 -34.931 1.00 58.72 205 LEU A N 1
ATOM 1590 C CA . LEU A 1 205 ? 33.450 2.472 -35.951 1.00 58.72 205 LEU A CA 1
ATOM 1591 C C . LEU A 1 205 ? 34.431 1.711 -36.856 1.00 58.72 205 LEU A C 1
ATOM 1593 O O . LEU A 1 205 ? 34.893 2.263 -37.848 1.00 58.72 205 LEU A O 1
ATOM 1597 N N . ALA A 1 206 ? 34.746 0.451 -36.537 1.00 61.25 206 ALA A N 1
ATOM 1598 C CA . ALA A 1 206 ? 35.790 -0.328 -37.205 1.00 61.25 206 ALA A CA 1
ATOM 1599 C C . ALA A 1 206 ? 35.520 -0.592 -38.697 1.00 61.25 206 ALA A C 1
ATOM 1601 O O . ALA A 1 206 ? 36.455 -0.861 -39.445 1.00 61.25 206 ALA A O 1
ATOM 1602 N N . ASN A 1 207 ? 34.257 -0.503 -39.123 1.00 62.03 207 ASN A N 1
ATOM 1603 C CA . ASN A 1 207 ? 33.846 -0.719 -40.510 1.00 62.03 207 ASN A CA 1
ATOM 1604 C C . ASN A 1 207 ? 33.602 0.586 -41.281 1.00 62.03 207 ASN A C 1
ATOM 1606 O O . ASN A 1 207 ? 33.169 0.521 -42.428 1.00 62.03 207 ASN A O 1
ATOM 161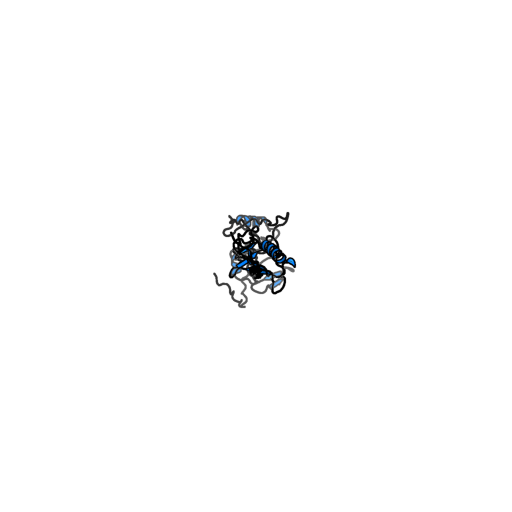0 N N . LEU A 1 208 ? 33.845 1.747 -40.664 1.00 61.62 208 LEU A N 1
ATOM 1611 C CA . LEU A 1 208 ? 33.681 3.037 -41.322 1.00 61.62 208 LEU A CA 1
ATOM 1612 C C . LEU A 1 208 ? 34.979 3.430 -42.028 1.00 61.62 208 LEU A C 1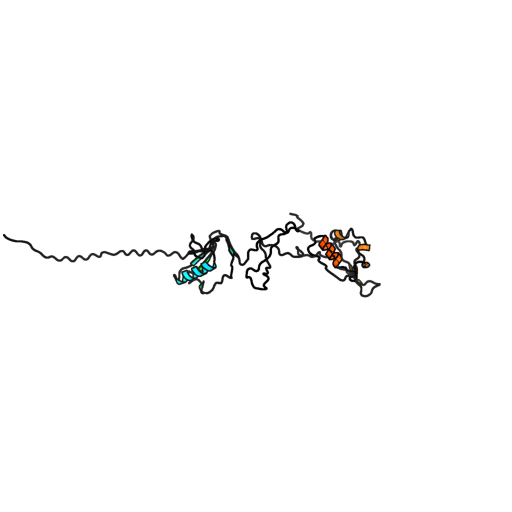
ATOM 1614 O O . LEU A 1 208 ? 36.056 3.454 -41.430 1.00 61.62 208 LEU A O 1
ATOM 1618 N N . HIS A 1 209 ? 34.878 3.751 -43.311 1.00 61.66 209 HIS A N 1
ATOM 1619 C CA . HIS A 1 209 ? 35.993 4.254 -44.101 1.00 61.66 209 HIS A CA 1
ATOM 1620 C C . HIS A 1 209 ? 36.338 5.692 -43.673 1.00 61.66 209 HIS A C 1
ATOM 1622 O O . HIS A 1 209 ? 35.461 6.448 -43.262 1.00 61.66 209 HIS A O 1
ATOM 1628 N N . GLU A 1 210 ? 37.596 6.129 -43.808 1.00 56.50 210 GLU A N 1
ATOM 1629 C CA . GLU A 1 210 ? 38.039 7.471 -43.366 1.00 56.50 210 GLU A CA 1
ATOM 1630 C C . GLU A 1 210 ? 37.179 8.605 -43.961 1.00 56.50 210 GLU A C 1
ATOM 1632 O O . GLU A 1 210 ? 36.898 9.610 -43.315 1.00 56.50 210 GLU A O 1
ATOM 1637 N N . THR A 1 211 ? 36.684 8.413 -45.183 1.00 59.28 211 THR A N 1
ATOM 1638 C CA . THR A 1 211 ? 35.765 9.325 -45.881 1.00 59.28 211 THR A CA 1
ATOM 1639 C C . THR A 1 211 ? 34.371 9.410 -45.258 1.00 59.28 211 THR A C 1
ATOM 1641 O O . THR A 1 211 ? 33.691 10.417 -45.427 1.00 59.28 211 THR A O 1
ATOM 1644 N N . GLU A 1 212 ? 33.930 8.371 -44.552 1.00 55.47 212 GLU A N 1
ATOM 1645 C CA . GLU A 1 212 ? 32.666 8.343 -43.802 1.00 55.47 212 GLU A CA 1
ATOM 1646 C C . GLU A 1 212 ? 32.790 9.068 -42.455 1.00 55.47 212 GLU A C 1
ATOM 1648 O O . GLU A 1 212 ? 31.782 9.459 -41.874 1.00 55.47 212 GLU A O 1
ATOM 1653 N N . LEU A 1 213 ? 34.025 9.312 -42.003 1.00 55.34 213 LEU A N 1
ATOM 1654 C CA . LEU A 1 213 ? 34.355 10.044 -40.779 1.00 55.34 213 LEU A CA 1
ATOM 1655 C C . LEU A 1 213 ? 34.673 11.534 -41.035 1.00 55.34 213 LEU A C 1
ATOM 1657 O O . LEU A 1 213 ? 34.886 12.290 -40.088 1.00 55.34 213 LEU A O 1
ATOM 1661 N N . ARG A 1 214 ? 34.711 11.984 -42.302 1.00 55.31 214 ARG A N 1
ATOM 1662 C CA . ARG A 1 214 ? 35.046 13.374 -42.666 1.00 55.31 214 ARG A CA 1
ATOM 1663 C C . ARG A 1 214 ? 33.870 14.348 -42.519 1.00 55.31 214 ARG A C 1
ATOM 1665 O O . ARG A 1 214 ? 32.708 14.042 -42.786 1.00 55.31 214 ARG A O 1
ATOM 1672 N N . LYS A 1 215 ? 34.247 15.575 -42.151 1.00 48.03 215 LYS A N 1
ATOM 1673 C CA . LYS A 1 215 ? 33.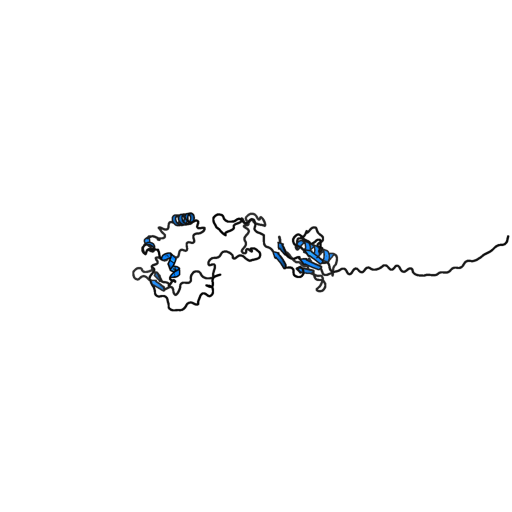447 16.777 -41.844 1.00 48.03 215 LYS A CA 1
ATOM 1674 C C . LYS A 1 215 ? 32.387 17.133 -42.900 1.00 48.03 215 LYS A C 1
ATOM 1676 O O . LYS A 1 215 ? 31.347 17.696 -42.588 1.00 48.03 215 LYS A O 1
ATOM 1681 N N . ASP A 1 216 ? 32.640 16.782 -44.154 1.00 50.06 216 ASP A N 1
ATOM 1682 C CA . ASP A 1 216 ? 31.957 17.295 -45.344 1.00 50.06 216 ASP A CA 1
ATOM 1683 C C . ASP A 1 216 ? 30.555 16.686 -45.569 1.00 50.06 216 ASP A C 1
ATOM 1685 O O . ASP A 1 216 ? 29.761 17.214 -46.366 1.00 50.06 216 ASP A O 1
ATOM 1689 N N . ARG A 1 217 ? 30.248 15.577 -44.874 1.00 45.19 217 ARG A N 1
ATOM 1690 C CA . ARG A 1 217 ? 28.933 14.907 -44.894 1.00 45.19 217 ARG A CA 1
ATOM 1691 C C . ARG A 1 217 ? 28.088 15.169 -43.649 1.00 45.19 217 ARG A C 1
ATOM 1693 O O . ARG A 1 217 ? 26.876 15.024 -43.731 1.00 45.19 217 ARG A O 1
ATOM 1700 N N . PHE A 1 218 ? 28.699 15.586 -42.541 1.00 46.72 218 PHE A N 1
ATOM 1701 C CA . PHE A 1 218 ? 28.001 15.923 -41.299 1.00 46.72 218 PHE A CA 1
ATOM 1702 C C . PHE A 1 218 ? 28.277 17.383 -40.919 1.00 46.72 218 PHE A C 1
ATOM 1704 O O . PHE A 1 218 ? 28.781 17.692 -39.842 1.00 46.72 218 PHE A O 1
ATOM 1711 N N . THR A 1 219 ? 27.980 18.307 -41.834 1.00 50.38 219 THR A N 1
ATOM 1712 C CA . THR A 1 219 ? 27.797 19.714 -41.465 1.00 50.38 219 THR A CA 1
ATOM 1713 C C . THR A 1 219 ? 26.365 19.887 -40.969 1.00 50.38 219 THR A C 1
ATOM 1715 O O . THR A 1 219 ? 25.448 19.289 -41.528 1.00 50.38 219 THR A O 1
ATOM 1718 N N . ALA A 1 220 ? 26.145 20.712 -39.940 1.00 54.03 220 ALA A N 1
ATOM 1719 C CA . ALA A 1 220 ? 24.794 20.987 -39.432 1.00 54.03 220 ALA A CA 1
ATOM 1720 C C . ALA A 1 220 ? 23.830 21.462 -40.543 1.00 54.03 220 ALA A C 1
ATOM 1722 O O . ALA A 1 220 ? 22.636 21.207 -40.476 1.00 54.03 220 ALA A O 1
ATOM 1723 N N . GLU A 1 221 ? 24.359 22.089 -41.596 1.00 47.66 221 GLU A N 1
ATOM 1724 C CA . GLU A 1 221 ? 23.613 22.543 -42.779 1.00 47.66 221 GLU A CA 1
ATOM 1725 C C . GLU A 1 221 ? 23.099 21.411 -43.682 1.00 47.66 221 GLU A C 1
ATOM 1727 O O . GLU A 1 221 ? 22.142 21.613 -44.422 1.00 47.66 221 GLU A O 1
ATOM 1732 N N . LYS A 1 222 ? 23.728 20.231 -43.647 1.00 51.31 222 LYS A N 1
ATOM 1733 C CA . LYS A 1 222 ? 23.305 19.029 -44.388 1.00 51.31 222 LYS A CA 1
ATOM 1734 C C . LYS A 1 222 ? 22.683 17.975 -43.472 1.00 51.31 222 LYS A C 1
ATOM 1736 O O . LYS A 1 222 ? 22.491 16.836 -43.893 1.00 51.31 222 LYS A O 1
ATOM 1741 N N . PHE A 1 223 ? 22.420 18.332 -42.216 1.00 60.78 223 PHE A N 1
ATOM 1742 C CA . PHE A 1 223 ? 21.759 17.449 -41.273 1.00 60.78 223 PHE A CA 1
ATOM 1743 C C . PHE A 1 223 ? 20.297 17.281 -41.685 1.00 60.78 223 PHE A C 1
ATOM 1745 O O . PHE A 1 223 ? 19.479 18.182 -41.512 1.00 60.78 223 PHE A O 1
ATOM 1752 N N . ASP A 1 224 ? 19.993 16.115 -42.240 1.00 66.69 224 ASP A N 1
ATOM 1753 C CA . ASP A 1 224 ? 18.641 15.714 -42.592 1.00 66.69 224 ASP A CA 1
ATOM 1754 C C . ASP A 1 224 ? 18.082 14.837 -41.466 1.00 66.69 224 ASP A C 1
ATOM 1756 O O . ASP A 1 224 ? 18.379 13.643 -41.352 1.00 66.69 224 ASP A O 1
ATOM 1760 N N . ALA A 1 225 ? 17.326 15.475 -40.571 1.00 68.31 225 ALA A N 1
ATOM 1761 C CA . ALA A 1 225 ? 16.691 14.801 -39.446 1.00 68.31 225 ALA A CA 1
ATOM 1762 C C . ALA A 1 225 ? 15.678 13.744 -39.909 1.00 68.31 225 ALA A C 1
ATOM 1764 O O . ALA A 1 225 ? 15.456 12.760 -39.195 1.00 68.31 225 ALA A O 1
ATOM 1765 N N . ASP A 1 226 ? 15.095 13.929 -41.093 1.00 74.88 226 ASP A N 1
ATOM 1766 C CA . ASP A 1 226 ? 14.039 13.072 -41.612 1.00 74.88 226 ASP A CA 1
ATOM 1767 C C . ASP A 1 226 ? 14.628 11.737 -42.057 1.00 74.88 226 ASP A C 1
ATOM 1769 O O . ASP A 1 226 ? 14.114 10.698 -41.669 1.00 74.88 226 ASP A O 1
ATOM 1773 N N . VAL A 1 227 ? 15.805 11.724 -42.690 1.00 74.75 227 VAL A N 1
ATOM 1774 C CA . VAL A 1 227 ? 16.511 10.471 -43.033 1.00 74.75 227 VAL A CA 1
ATOM 1775 C C . VAL A 1 227 ? 16.829 9.621 -41.797 1.00 74.75 227 VAL A C 1
ATOM 1777 O O . VAL A 1 227 ? 16.688 8.397 -41.824 1.00 74.75 227 VAL A O 1
ATOM 1780 N N . ILE A 1 228 ? 17.262 10.242 -40.695 1.00 63.88 228 ILE A N 1
ATOM 1781 C CA . ILE A 1 228 ? 17.558 9.521 -39.444 1.00 63.88 228 ILE A CA 1
ATOM 1782 C C . ILE A 1 228 ? 16.267 9.015 -38.798 1.00 63.88 228 ILE A C 1
ATOM 1784 O O . ILE A 1 228 ? 16.245 7.914 -38.247 1.00 63.88 228 ILE A O 1
ATOM 1788 N N . THR A 1 229 ? 15.198 9.802 -38.875 1.00 68.44 229 THR A N 1
ATOM 1789 C CA . THR A 1 229 ? 13.886 9.431 -38.343 1.00 68.44 229 THR A CA 1
ATOM 1790 C C . THR A 1 229 ? 13.272 8.291 -39.154 1.00 68.44 229 THR A C 1
ATOM 1792 O O . THR A 1 229 ? 12.807 7.318 -38.568 1.00 68.44 229 THR A O 1
ATOM 1795 N N . ASP A 1 230 ? 13.364 8.341 -40.480 1.00 77.56 230 ASP A N 1
ATOM 1796 C CA . ASP A 1 230 ? 12.905 7.302 -41.399 1.00 77.56 230 ASP A CA 1
ATOM 1797 C C . ASP A 1 230 ? 13.691 6.004 -41.209 1.00 77.56 230 ASP A C 1
ATOM 1799 O O . ASP A 1 230 ? 13.098 4.929 -41.126 1.00 77.56 230 ASP A O 1
ATOM 1803 N N . LEU A 1 231 ? 15.017 6.087 -41.052 1.00 64.81 231 LEU A N 1
ATOM 1804 C CA . LEU A 1 231 ? 15.854 4.936 -40.709 1.00 64.81 231 LEU A CA 1
ATOM 1805 C C . LEU A 1 231 ? 15.471 4.349 -39.345 1.00 64.81 231 LEU A C 1
ATOM 1807 O O . LEU A 1 231 ? 15.377 3.131 -39.203 1.00 64.81 231 LEU A O 1
ATOM 1811 N N . ALA A 1 232 ? 15.244 5.199 -38.342 1.00 66.56 232 ALA A N 1
ATOM 1812 C CA . ALA A 1 232 ? 14.847 4.767 -37.009 1.00 66.56 232 ALA A CA 1
ATOM 1813 C C . ALA A 1 232 ? 13.472 4.083 -37.023 1.00 66.56 232 ALA A C 1
ATOM 1815 O O . ALA A 1 232 ? 13.310 3.042 -36.392 1.00 66.56 232 ALA A O 1
ATOM 1816 N N . LEU A 1 233 ? 12.509 4.611 -37.783 1.00 68.44 233 LEU A N 1
ATOM 1817 C CA . LEU A 1 233 ? 11.193 4.003 -37.975 1.00 68.44 233 LEU A CA 1
ATOM 1818 C C . LEU A 1 233 ? 11.289 2.675 -38.733 1.00 68.44 233 LEU A C 1
ATOM 1820 O O . LEU A 1 233 ? 10.705 1.685 -38.297 1.00 68.44 233 LEU A O 1
ATOM 1824 N N . ALA A 1 234 ? 12.063 2.627 -39.820 1.00 69.25 234 ALA A N 1
ATOM 1825 C CA . ALA A 1 234 ? 12.263 1.420 -40.621 1.00 69.25 234 ALA A CA 1
ATOM 1826 C C . ALA A 1 234 ? 12.991 0.305 -39.851 1.00 69.25 234 ALA A C 1
ATOM 1828 O O . ALA A 1 234 ? 12.771 -0.873 -40.119 1.00 69.25 234 ALA A O 1
ATOM 1829 N N . ALA A 1 235 ? 13.838 0.664 -38.885 1.00 59.88 235 ALA A N 1
ATOM 1830 C CA . ALA A 1 235 ? 14.517 -0.266 -37.986 1.00 59.88 235 ALA A CA 1
ATOM 1831 C C . ALA A 1 235 ? 13.744 -0.530 -36.674 1.00 59.88 235 ALA A C 1
ATOM 1833 O O . ALA A 1 235 ? 14.310 -1.106 -35.743 1.00 59.88 235 ALA A O 1
ATOM 1834 N N . GLU A 1 236 ? 12.484 -0.085 -36.576 1.00 79.62 236 GLU A N 1
ATOM 1835 C CA . GLU A 1 236 ? 11.607 -0.216 -35.398 1.00 79.62 236 GLU A CA 1
ATOM 1836 C C . GLU A 1 236 ? 12.229 0.319 -34.087 1.00 79.62 236 GLU A C 1
ATOM 1838 O O . GLU A 1 236 ? 11.931 -0.118 -32.967 1.00 79.62 236 GLU A O 1
ATOM 1843 N N . MET A 1 237 ? 13.111 1.311 -34.205 1.00 63.03 237 MET A N 1
ATOM 1844 C CA . MET A 1 237 ? 13.732 1.982 -33.072 1.00 63.03 237 MET A CA 1
ATOM 1845 C C . MET A 1 237 ? 12.700 2.855 -32.352 1.00 63.03 237 MET A C 1
ATOM 1847 O O . MET A 1 237 ? 11.966 3.636 -32.947 1.00 63.03 237 MET A O 1
ATOM 1851 N N . ARG A 1 238 ? 12.655 2.752 -31.021 1.00 50.88 238 ARG A N 1
ATOM 1852 C CA . ARG A 1 238 ? 11.654 3.460 -30.194 1.00 50.88 238 ARG A CA 1
ATOM 1853 C C . ARG A 1 238 ? 12.079 4.863 -29.770 1.00 50.88 238 ARG A C 1
ATOM 1855 O O . ARG A 1 238 ? 11.257 5.609 -29.248 1.00 50.88 238 ARG A O 1
ATOM 1862 N N . TYR A 1 239 ? 13.365 5.179 -29.879 1.00 42.97 239 TYR A N 1
ATOM 1863 C CA . TYR A 1 239 ? 13.918 6.491 -29.570 1.00 42.97 239 TYR A CA 1
ATOM 1864 C C . TYR A 1 239 ? 15.225 6.693 -30.333 1.00 42.97 239 TYR A C 1
ATOM 1866 O O . TYR A 1 239 ? 15.981 5.745 -30.545 1.00 42.97 239 TYR A O 1
ATOM 1874 N N . VAL A 1 240 ? 15.504 7.947 -30.679 1.00 47.12 240 VAL A N 1
ATOM 1875 C CA . VAL A 1 240 ? 16.791 8.402 -31.207 1.00 47.12 240 VAL A CA 1
ATOM 1876 C C . VAL A 1 240 ? 17.334 9.415 -30.206 1.00 47.12 240 VAL A C 1
ATOM 1878 O O . VAL A 1 240 ? 16.655 10.387 -29.880 1.00 47.12 240 VAL A O 1
ATOM 1881 N N . ASN A 1 241 ? 18.525 9.173 -29.660 1.00 45.25 241 ASN A N 1
ATOM 1882 C CA . ASN A 1 241 ? 19.203 10.149 -28.809 1.00 45.25 241 ASN A CA 1
ATOM 1883 C C . ASN A 1 241 ? 20.309 10.818 -29.624 1.00 45.25 241 ASN A C 1
ATOM 1885 O O . ASN A 1 241 ? 21.276 10.162 -30.006 1.00 45.25 241 ASN A O 1
ATOM 1889 N N . ILE A 1 242 ? 20.141 12.112 -29.892 1.00 52.47 242 ILE A N 1
ATOM 1890 C CA . ILE A 1 242 ? 21.109 12.925 -30.623 1.00 52.47 242 ILE A CA 1
ATOM 1891 C C . ILE A 1 242 ? 21.772 13.865 -29.621 1.00 52.47 242 ILE A C 1
ATOM 1893 O O . ILE A 1 242 ? 21.224 14.901 -29.253 1.00 52.47 242 ILE A O 1
ATOM 1897 N N . THR A 1 243 ? 22.966 13.507 -29.159 1.00 41.53 243 THR A N 1
ATOM 1898 C CA . THR A 1 243 ? 23.800 14.404 -28.355 1.00 41.53 243 THR A CA 1
ATOM 1899 C C . THR A 1 243 ? 24.705 15.215 -29.270 1.00 41.53 243 THR A C 1
ATOM 1901 O O . THR A 1 243 ? 25.677 14.684 -29.804 1.00 41.53 243 THR A O 1
ATOM 1904 N N . THR A 1 244 ? 24.425 16.507 -29.435 1.00 42.78 244 THR A N 1
ATOM 1905 C CA . THR A 1 244 ? 25.328 17.416 -30.147 1.00 42.78 244 THR A CA 1
ATOM 1906 C C . THR A 1 244 ? 26.350 18.007 -29.176 1.00 42.78 244 THR A C 1
ATOM 1908 O O . THR A 1 244 ? 25.996 18.769 -28.275 1.00 42.78 244 THR A O 1
ATOM 1911 N N . ARG A 1 245 ? 27.635 17.719 -29.385 1.00 43.91 245 ARG A N 1
ATOM 1912 C CA . ARG A 1 245 ? 28.704 18.668 -29.051 1.00 43.91 245 ARG A CA 1
ATOM 1913 C C . ARG A 1 245 ? 29.219 19.242 -30.364 1.00 43.91 245 ARG A C 1
ATOM 1915 O O . ARG A 1 245 ? 29.534 18.478 -31.272 1.00 43.91 245 ARG A O 1
ATOM 1922 N N . HIS A 1 246 ? 29.303 20.567 -30.464 1.00 40.91 246 HIS A N 1
ATOM 1923 C CA . HIS A 1 246 ? 29.935 21.244 -31.595 1.00 40.91 246 HIS A CA 1
ATOM 1924 C C . HIS A 1 246 ? 31.451 21.026 -31.522 1.00 40.91 246 HIS A C 1
ATOM 1926 O O . HIS A 1 246 ? 32.192 21.869 -31.026 1.00 40.91 246 HIS A O 1
ATOM 1932 N N . HIS A 1 247 ? 31.910 19.859 -31.962 1.00 45.03 247 HIS A N 1
ATOM 1933 C CA . HIS A 1 247 ? 33.316 19.630 -32.248 1.00 45.03 247 HIS A CA 1
ATOM 1934 C C . HIS A 1 247 ? 33.462 19.572 -33.750 1.00 45.03 247 HIS A C 1
ATOM 1936 O O . HIS A 1 247 ? 32.779 18.814 -34.432 1.00 45.03 247 HIS A O 1
ATOM 1942 N N . ASP A 1 248 ? 34.333 20.436 -34.245 1.00 39.53 248 ASP A N 1
ATOM 1943 C CA . ASP A 1 248 ? 34.395 20.758 -35.653 1.00 39.53 248 ASP A CA 1
ATOM 1944 C C . ASP A 1 248 ? 34.848 19.543 -36.486 1.00 39.53 248 ASP A C 1
ATOM 1946 O O . ASP A 1 248 ? 34.606 19.512 -37.672 1.00 39.53 248 ASP A O 1
ATOM 1950 N N . SER A 1 249 ? 35.473 18.505 -35.935 1.00 49.53 249 SER A N 1
ATOM 1951 C CA . SER A 1 249 ? 35.783 17.257 -36.660 1.00 49.53 249 SER A CA 1
ATOM 1952 C C . SER A 1 249 ? 36.430 16.264 -35.696 1.00 49.53 249 SER A C 1
ATOM 1954 O O . SER A 1 249 ? 37.026 16.691 -34.708 1.00 49.53 249 SER A O 1
ATOM 1956 N N . PHE A 1 250 ? 36.365 14.960 -35.971 1.00 41.16 250 PHE A N 1
ATOM 1957 C CA . PHE A 1 250 ? 37.147 13.959 -35.241 1.00 41.16 250 PHE A CA 1
ATOM 1958 C C . PHE A 1 250 ? 37.928 13.084 -36.223 1.00 41.16 250 PHE A C 1
ATOM 1960 O O . PHE A 1 250 ? 37.383 12.603 -37.210 1.00 41.16 250 PHE A O 1
ATOM 1967 N N . CYS A 1 251 ? 39.215 12.891 -35.944 1.00 46.19 251 CYS A N 1
ATOM 1968 C CA . CYS A 1 251 ? 40.082 11.957 -36.655 1.00 46.19 251 CYS A CA 1
ATOM 1969 C C . CYS A 1 251 ? 40.604 10.943 -35.637 1.00 46.19 251 CYS A C 1
ATOM 1971 O O . CYS A 1 251 ? 41.030 11.325 -34.546 1.00 46.19 251 CYS A O 1
ATOM 1973 N N . LEU A 1 252 ? 40.555 9.657 -35.979 1.00 44.69 252 LEU A N 1
ATOM 1974 C CA . LEU A 1 252 ? 41.073 8.590 -35.130 1.00 44.69 252 LEU A CA 1
ATOM 1975 C C . LEU A 1 252 ? 42.500 8.261 -35.560 1.00 44.69 252 LEU A C 1
ATOM 1977 O O . LEU A 1 252 ? 42.744 7.921 -36.715 1.00 44.69 252 LEU A O 1
ATOM 1981 N N . PHE A 1 253 ? 43.432 8.331 -34.615 1.00 48.91 253 PHE A N 1
ATOM 1982 C CA . PHE A 1 253 ? 44.808 7.890 -34.806 1.00 48.91 253 PHE A CA 1
ATOM 1983 C C . PHE A 1 253 ? 45.111 6.756 -33.832 1.00 48.91 253 PHE A C 1
ATOM 1985 O O . PHE A 1 253 ? 44.604 6.732 -32.708 1.00 48.91 253 PHE A O 1
ATOM 1992 N N . ALA A 1 254 ? 45.945 5.810 -34.260 1.00 47.78 254 ALA A N 1
ATOM 1993 C CA . ALA A 1 254 ? 46.464 4.787 -33.367 1.00 47.78 254 ALA A CA 1
ATOM 1994 C C . ALA A 1 254 ? 47.425 5.444 -32.364 1.00 47.78 254 ALA A C 1
ATOM 1996 O O . ALA A 1 254 ? 48.566 5.756 -32.700 1.00 47.78 254 ALA A O 1
ATOM 1997 N N . THR A 1 255 ? 46.953 5.661 -31.137 1.00 49.78 255 THR A N 1
ATOM 1998 C CA . THR A 1 255 ? 47.739 6.266 -30.055 1.00 49.78 255 THR A CA 1
ATOM 1999 C C . THR A 1 255 ? 48.051 5.209 -28.991 1.00 49.78 255 THR A C 1
ATOM 2001 O O . THR A 1 255 ? 47.143 4.476 -28.589 1.00 49.78 255 THR A O 1
ATOM 2004 N N . PRO A 1 256 ? 49.303 5.103 -28.507 1.00 49.00 256 PRO A N 1
ATOM 2005 C CA . PRO A 1 256 ? 49.648 4.207 -27.407 1.00 49.00 256 PRO A CA 1
ATOM 2006 C C . PRO A 1 256 ? 48.813 4.518 -26.160 1.00 49.00 256 PRO A C 1
ATOM 2008 O O . PRO A 1 256 ? 48.715 5.674 -25.747 1.00 49.00 256 PRO A O 1
ATOM 2011 N N . LEU A 1 257 ? 48.218 3.491 -25.548 1.00 48.47 257 LEU A N 1
ATOM 2012 C CA . LEU A 1 257 ? 47.473 3.667 -24.302 1.00 48.47 257 LEU A CA 1
ATOM 2013 C C . LEU A 1 257 ? 48.428 4.024 -23.146 1.00 48.47 257 LEU A C 1
ATOM 2015 O O . LEU A 1 257 ? 49.539 3.485 -23.082 1.00 48.47 257 LEU A O 1
ATOM 2019 N N . PRO A 1 258 ? 48.008 4.886 -22.202 1.00 51.50 258 PRO A N 1
ATOM 2020 C CA . PRO A 1 258 ? 48.770 5.128 -20.984 1.00 51.50 258 PRO A CA 1
ATOM 2021 C C . PRO A 1 258 ? 48.947 3.824 -20.191 1.00 51.50 258 PRO A C 1
ATOM 2023 O O . PRO A 1 258 ? 48.024 3.028 -20.046 1.00 51.50 258 PRO A O 1
ATOM 2026 N N . THR A 1 259 ? 50.139 3.614 -19.634 1.00 46.38 259 THR A N 1
ATOM 2027 C CA . THR A 1 259 ? 50.550 2.373 -18.945 1.00 46.38 259 THR A CA 1
ATOM 2028 C C . THR A 1 259 ? 49.953 2.194 -17.547 1.00 46.38 259 THR A C 1
ATOM 2030 O O . THR A 1 259 ? 50.322 1.263 -16.828 1.00 46.38 259 THR A O 1
ATOM 2033 N N . LYS A 1 260 ? 49.051 3.083 -17.115 1.00 46.84 260 LYS A N 1
ATOM 2034 C CA . LYS A 1 260 ? 48.516 3.056 -15.755 1.00 46.84 260 LYS A CA 1
ATOM 2035 C C . LYS A 1 260 ? 47.443 1.963 -15.649 1.00 46.84 260 LYS A C 1
ATOM 2037 O O . LYS A 1 260 ? 46.438 2.049 -16.353 1.00 46.84 260 LYS A O 1
ATOM 2042 N N . PRO A 1 261 ? 47.616 0.950 -14.781 1.00 46.47 261 PRO A N 1
ATOM 2043 C CA . PRO A 1 261 ? 46.617 -0.095 -14.625 1.00 46.47 261 PRO A CA 1
ATOM 2044 C C . PRO A 1 261 ? 45.323 0.508 -14.076 1.00 46.47 261 PRO A C 1
ATOM 2046 O O . PRO A 1 261 ? 45.315 1.174 -13.039 1.00 46.47 261 PRO A O 1
ATOM 2049 N N . GLN A 1 262 ? 44.225 0.276 -14.789 1.00 49.31 262 GLN A N 1
ATOM 2050 C CA . GLN A 1 262 ? 42.886 0.582 -14.307 1.00 49.31 262 GLN A CA 1
ATOM 2051 C C . GLN A 1 262 ? 42.466 -0.529 -13.330 1.00 49.31 262 GLN A C 1
ATOM 2053 O O . GLN A 1 262 ? 42.766 -1.698 -13.593 1.00 49.31 262 GLN A O 1
ATOM 2058 N N . PRO A 1 263 ? 41.816 -0.217 -12.194 1.00 46.91 263 PRO A N 1
ATOM 2059 C CA . PRO A 1 263 ? 41.318 -1.256 -11.300 1.00 46.91 263 PRO A CA 1
ATOM 2060 C C . PRO A 1 263 ? 40.384 -2.195 -12.072 1.00 46.91 263 PRO A C 1
ATOM 2062 O O . PRO A 1 263 ? 39.545 -1.739 -12.851 1.00 46.91 263 PRO A O 1
ATOM 2065 N N . ALA A 1 264 ? 40.568 -3.502 -11.878 1.00 50.50 264 ALA A N 1
ATOM 2066 C CA . ALA A 1 264 ? 39.744 -4.520 -12.513 1.00 50.50 264 ALA A CA 1
ATOM 2067 C C . ALA A 1 264 ? 38.265 -4.291 -12.180 1.00 50.50 264 ALA A C 1
ATOM 2069 O O . ALA A 1 264 ? 37.933 -4.001 -11.031 1.00 50.50 264 ALA A O 1
ATOM 2070 N N . ASP A 1 265 ? 37.400 -4.445 -13.182 1.00 46.47 265 ASP A N 1
ATOM 2071 C CA . ASP A 1 265 ? 35.949 -4.410 -13.016 1.00 46.47 265 ASP A CA 1
ATOM 2072 C C . ASP A 1 265 ? 35.514 -5.616 -12.161 1.00 46.47 265 ASP A C 1
ATOM 2074 O O . ASP A 1 265 ? 35.596 -6.760 -12.624 1.00 46.47 265 ASP A O 1
ATOM 2078 N N . PRO A 1 266 ? 35.087 -5.409 -10.902 1.00 43.81 266 PRO A N 1
ATOM 2079 C CA . PRO A 1 266 ? 34.807 -6.510 -9.989 1.00 43.81 266 PRO A CA 1
ATOM 2080 C C . PRO A 1 266 ? 33.541 -7.299 -10.361 1.00 43.81 266 PRO A C 1
ATOM 2082 O O . PRO A 1 266 ? 33.262 -8.312 -9.719 1.00 43.81 266 PRO A O 1
ATOM 2085 N N . LEU A 1 267 ? 32.772 -6.873 -11.374 1.00 42.16 267 LEU A N 1
ATOM 2086 C CA . LEU A 1 267 ? 31.452 -7.434 -11.680 1.00 42.16 267 LEU A CA 1
ATOM 2087 C C . LEU A 1 267 ? 31.338 -8.114 -13.052 1.00 42.16 267 LEU A C 1
ATOM 2089 O O . LEU A 1 267 ? 30.253 -8.546 -13.430 1.00 42.16 267 LEU A O 1
ATOM 2093 N N . LEU A 1 268 ? 32.453 -8.366 -13.743 1.00 39.28 268 LEU A N 1
ATOM 2094 C CA . LEU A 1 268 ? 32.496 -9.219 -14.945 1.00 39.28 268 LEU A CA 1
ATOM 2095 C C . LEU A 1 268 ? 32.379 -10.733 -14.642 1.00 39.28 268 LEU A C 1
ATOM 2097 O O . LEU A 1 268 ? 32.772 -11.574 -15.451 1.00 39.28 268 LEU A O 1
ATOM 2101 N N . LYS A 1 269 ? 31.801 -11.109 -13.492 1.00 35.41 269 LYS A N 1
ATOM 2102 C CA . LYS A 1 269 ? 31.319 -12.473 -13.234 1.00 35.41 269 LYS A CA 1
ATOM 2103 C C . LYS A 1 269 ? 29.847 -12.553 -13.632 1.00 35.41 269 LYS A C 1
ATOM 2105 O O . LYS A 1 269 ? 28.960 -12.214 -12.858 1.00 35.41 269 LYS A O 1
ATOM 2110 N N . ARG A 1 270 ? 29.633 -12.978 -14.877 1.00 35.47 270 ARG A N 1
ATOM 2111 C CA . ARG A 1 270 ? 28.326 -13.264 -15.480 1.00 35.47 270 ARG A CA 1
ATOM 2112 C C . ARG A 1 270 ? 27.570 -14.342 -14.687 1.00 35.47 270 ARG A C 1
ATOM 2114 O O . ARG A 1 270 ? 28.080 -15.451 -14.537 1.00 35.47 270 ARG A O 1
ATOM 2121 N N . THR A 1 271 ? 26.372 -13.992 -14.220 1.00 37.97 271 THR A N 1
ATOM 2122 C CA . THR A 1 271 ? 25.179 -14.860 -14.186 1.00 37.97 271 THR A CA 1
ATOM 2123 C C . THR A 1 271 ? 24.522 -14.859 -15.554 1.00 37.97 271 THR A C 1
ATOM 2125 O O . THR A 1 271 ? 24.472 -13.752 -16.141 1.00 37.97 271 THR A O 1
#

Foldseek 3Di:
DDDDDDDDDDDDDDDDPDPCPDPPPPPPDFAEFEEECVADLVFPRDPVRHHPAPLSVQVNQLVSCVVPVQAAYEYEYEADEDADPDDDDDDPSQAANDPRRGYYYYYDDPGHYHYDPDDDFDDWDDDPVDPPDIDGDDDDPVPDVPDDDDDDWDDDPNHTDDDDDPPPDDDDDDFLDDWDWDADPVDPPAIDTDTDDDVVVCVVVPPPDQVNQDQPCDDVVNDDPVVVVVVCVVVVNPDDDDDDDPRSGDDDDDDDRDPDDDPDDPPPPDD

pLDDT: mean 73.47, std 20.53, range [30.91, 98.69]

Secondary structure (DSSP, 8-state):
-------------------------------EEEE-TT--TTS--BTTB-BS-HHHHHHHHHHHHHHSTT--EEEEEPSEEEE-SS-----GGGS-SSSSS-EEEEEPTT--EEEE--------EE-TTSTT-EE-----SS--TT-----S--EETTEEPPPP-SSSSS-S---SSPPEEEE-TTSTT-EEEE----GGGGGGGTT--GGGSSTTS--GGG--HHHHHHHHHHTT-S---------S-------PPP-PPPPP-TT----

Sequence (271 aa):
MTPRCTTVRWAVHAMMLAEVLGLITGSATAPELFVAPGGDDARTGTRDQPFATIHRAQEAARAARQARPGEAVTVTLRGGQYQLDRPLVFSAADSGASLDAPVRYRAGDGEEVVLSGGRTITPWQPDPDRPGVWKTRVADPDQEEGSAWRFEQLWVNQQRAVRARTPIYWQFHQVAGDVVEQELADQPGRFQHTFPVRPEQLAPLANLHETELRKDRFTAEKFDADVITDLALAAEMRYVNITTRHHDSFCLFATPLPTKPQPADPLLKRT